Protein AF-H6QDE6-F1 (afdb_monomer)

Organism: Pyrobaculum oguniense (strain DSM 13380 / JCM 10595 / TE7) (NCBI:txid698757)

pLDDT: mean 77.05, std 19.06, range [21.62, 98.0]

Structure (mmCIF, N/CA/C/O backbone):
data_AF-H6QDE6-F1
#
_entry.id   AF-H6QDE6-F1
#
loop_
_atom_site.group_PDB
_atom_site.id
_atom_site.type_symbol
_atom_site.label_atom_id
_atom_site.label_alt_id
_atom_site.label_comp_id
_atom_site.label_asym_id
_atom_site.label_entity_id
_atom_site.label_seq_id
_atom_site.pdbx_PDB_ins_code
_atom_site.Cartn_x
_atom_site.Cartn_y
_atom_site.Cartn_z
_atom_site.occupancy
_atom_site.B_iso_or_equiv
_atom_site.auth_seq_id
_atom_site.auth_comp_id
_atom_site.auth_asym_id
_atom_site.auth_atom_id
_atom_site.pdbx_PDB_model_num
ATOM 1 N N . MET A 1 1 ? -32.040 15.983 -0.641 1.00 25.73 1 MET A N 1
ATOM 2 C CA . MET A 1 1 ? -31.751 15.174 0.564 1.00 25.73 1 MET A CA 1
ATOM 3 C C . MET A 1 1 ? -31.080 13.889 0.118 1.00 25.73 1 MET A C 1
ATOM 5 O O . MET A 1 1 ? -31.708 13.130 -0.604 1.00 25.73 1 MET A O 1
ATOM 9 N N . LYS A 1 2 ? -29.797 13.691 0.440 1.00 24.47 2 LYS A N 1
ATOM 10 C CA . LYS A 1 2 ? -29.087 12.439 0.146 1.00 24.47 2 LYS A CA 1
ATOM 11 C C . LYS A 1 2 ? -29.206 11.544 1.377 1.00 24.47 2 LYS A C 1
ATOM 13 O O . LYS A 1 2 ? -28.658 11.879 2.419 1.00 24.47 2 LYS A O 1
ATOM 18 N N . THR A 1 3 ? -29.971 10.468 1.263 1.00 23.91 3 THR A N 1
ATOM 19 C CA . THR A 1 3 ? -30.062 9.398 2.260 1.00 23.91 3 THR A CA 1
ATOM 20 C C . THR A 1 3 ? -28.704 8.699 2.323 1.00 23.91 3 THR A C 1
ATOM 22 O O . THR A 1 3 ? -28.241 8.161 1.317 1.00 23.91 3 THR A O 1
ATOM 25 N N . ALA A 1 4 ? -28.030 8.765 3.470 1.00 26.25 4 ALA A N 1
ATOM 26 C CA . ALA A 1 4 ? -26.802 8.021 3.712 1.00 26.25 4 ALA A CA 1
ATOM 27 C C . ALA A 1 4 ? -27.172 6.572 4.053 1.00 26.25 4 ALA A C 1
ATOM 29 O O . ALA A 1 4 ? -27.933 6.329 4.983 1.00 26.25 4 ALA A O 1
ATOM 30 N N . ALA A 1 5 ? -26.667 5.609 3.284 1.00 26.61 5 ALA A N 1
ATOM 31 C CA . ALA A 1 5 ? -26.793 4.195 3.610 1.00 26.61 5 ALA A CA 1
ATOM 32 C C . ALA A 1 5 ? -25.550 3.772 4.406 1.00 26.61 5 ALA A C 1
ATOM 34 O O . ALA A 1 5 ? -24.475 3.583 3.832 1.00 26.61 5 ALA A O 1
ATOM 35 N N . ALA A 1 6 ? -25.681 3.652 5.728 1.00 28.14 6 ALA A N 1
ATOM 36 C CA . ALA A 1 6 ? -24.749 2.866 6.524 1.00 28.14 6 ALA A CA 1
ATOM 37 C C . ALA A 1 6 ? -24.999 1.387 6.192 1.00 28.14 6 ALA A C 1
ATOM 39 O O . ALA A 1 6 ? -26.112 0.887 6.354 1.00 28.14 6 ALA A O 1
ATOM 40 N N . PHE A 1 7 ? -23.989 0.673 5.693 1.00 28.89 7 PHE A N 1
ATOM 41 C CA . PHE A 1 7 ? -24.095 -0.778 5.550 1.00 28.89 7 PHE A CA 1
ATOM 42 C C . PHE A 1 7 ? -23.922 -1.391 6.942 1.00 28.89 7 PHE A C 1
ATOM 44 O O . PHE A 1 7 ? -22.806 -1.513 7.456 1.00 28.89 7 PHE A O 1
ATOM 51 N N . ILE A 1 8 ? -25.039 -1.744 7.576 1.00 32.00 8 ILE A N 1
ATOM 52 C CA . ILE A 1 8 ? -25.038 -2.548 8.798 1.00 32.00 8 ILE A CA 1
ATOM 53 C C . ILE A 1 8 ? -24.808 -3.996 8.372 1.00 32.00 8 ILE A C 1
ATOM 55 O O . ILE A 1 8 ? -25.711 -4.683 7.897 1.00 32.00 8 ILE A O 1
ATOM 59 N N . GLY A 1 9 ? -23.570 -4.458 8.521 1.00 29.34 9 GLY A N 1
ATOM 60 C CA . GLY A 1 9 ? -23.260 -5.874 8.428 1.00 29.34 9 GLY A CA 1
ATOM 61 C C . GLY A 1 9 ? -23.664 -6.541 9.735 1.00 29.34 9 GLY A C 1
ATOM 62 O O . GLY A 1 9 ? -22.901 -6.527 10.695 1.00 29.34 9 GLY A O 1
ATOM 63 N N . LEU A 1 10 ? -24.851 -7.146 9.793 1.00 32.56 10 LEU A N 1
ATOM 64 C CA . LEU A 1 10 ? -25.139 -8.146 10.822 1.00 32.56 10 LEU A CA 1
ATOM 65 C C . LEU A 1 10 ? -24.279 -9.375 10.502 1.00 32.56 10 LEU A C 1
ATOM 67 O O . LEU A 1 10 ? -24.687 -10.256 9.749 1.00 32.56 10 LEU A O 1
ATOM 71 N N . ALA A 1 11 ? -23.045 -9.404 11.004 1.00 27.97 11 ALA A N 1
ATOM 72 C CA . ALA A 1 11 ? -22.215 -10.595 10.932 1.00 27.97 11 ALA A CA 1
ATOM 73 C C . ALA A 1 11 ? -22.785 -11.620 11.917 1.00 27.97 11 ALA A C 1
ATOM 75 O O . ALA A 1 11 ? -22.508 -11.589 13.115 1.00 27.97 11 ALA A O 1
ATOM 76 N N . PHE A 1 12 ? -23.624 -12.514 11.399 1.00 30.55 12 PHE A N 1
ATOM 77 C CA . PHE A 1 12 ? -24.017 -13.729 12.091 1.00 30.55 12 PHE A CA 1
ATOM 78 C C . PHE A 1 12 ? -22.773 -14.613 12.173 1.00 30.55 12 PHE A C 1
ATOM 80 O O . PHE A 1 12 ? -22.306 -15.120 11.155 1.00 30.55 12 PHE A O 1
ATOM 87 N N . THR A 1 13 ? -22.223 -14.819 13.367 1.00 27.27 13 THR A N 1
ATOM 88 C CA . THR A 1 13 ? -21.429 -16.023 13.609 1.00 27.27 13 THR A CA 1
ATOM 89 C C . THR A 1 13 ? -22.380 -17.201 13.414 1.00 27.27 13 THR A C 1
ATOM 91 O O . THR A 1 13 ? -23.222 -17.503 14.256 1.00 27.27 13 THR A O 1
ATOM 94 N N . SER A 1 14 ? -22.336 -17.791 12.223 1.00 21.62 14 SER A N 1
ATOM 95 C CA . SER A 1 14 ? -23.218 -18.866 11.800 1.00 21.62 14 SER A CA 1
ATOM 96 C C . SER A 1 14 ? -22.894 -20.151 12.558 1.00 21.62 14 SER A C 1
ATOM 98 O O . SER A 1 14 ? -22.092 -20.969 12.128 1.00 21.62 14 SER A O 1
ATOM 100 N N . PHE A 1 15 ? -23.606 -20.369 13.660 1.00 23.19 15 PHE A N 1
ATOM 101 C CA . PHE A 1 15 ? -24.172 -21.681 13.946 1.00 23.19 15 PHE A CA 1
ATOM 102 C C . PHE A 1 15 ? -25.694 -21.528 14.032 1.00 23.19 15 PHE A C 1
ATOM 104 O O . PHE A 1 15 ? -26.222 -20.847 14.903 1.00 23.19 15 PHE A O 1
ATOM 111 N N . ALA A 1 16 ? -26.363 -22.096 13.028 1.00 26.34 16 ALA A N 1
ATOM 112 C CA . ALA A 1 16 ? -27.779 -22.445 12.936 1.00 26.34 16 ALA A CA 1
ATOM 113 C C . ALA A 1 16 ? -28.725 -21.941 14.055 1.00 26.34 16 ALA A C 1
ATOM 115 O O . ALA A 1 16 ? -28.909 -22.586 15.080 1.00 26.34 16 ALA A O 1
ATOM 116 N N . SER A 1 17 ? -29.425 -20.834 13.806 1.00 31.03 17 SER A N 1
ATOM 117 C CA . SER A 1 17 ? -30.897 -20.774 13.718 1.00 31.03 17 SER A CA 1
ATOM 118 C C . SER A 1 17 ? -31.355 -19.315 13.753 1.00 31.03 17 SER A C 1
ATOM 120 O O . SER A 1 17 ? -30.812 -18.489 14.482 1.00 31.03 17 SER A O 1
ATOM 122 N N . GLN A 1 18 ? -32.407 -18.991 13.001 1.00 40.56 18 GLN A N 1
ATOM 123 C CA . GLN A 1 18 ? -33.199 -17.765 13.158 1.00 40.56 18 GLN A CA 1
ATOM 124 C C . GLN A 1 18 ? -33.991 -17.771 14.490 1.00 40.56 18 GLN A C 1
ATOM 126 O O . GLN A 1 18 ? -35.150 -17.361 14.542 1.00 40.56 18 GLN A O 1
ATOM 131 N N . ALA A 1 19 ? -33.403 -18.278 15.576 1.00 43.59 19 ALA A N 1
ATOM 132 C CA . ALA A 1 19 ? -33.986 -18.212 16.902 1.00 43.59 19 ALA A CA 1
ATOM 133 C C . ALA A 1 19 ? -33.839 -16.790 17.451 1.00 43.59 19 ALA A C 1
ATOM 135 O O . ALA A 1 19 ? -32.870 -16.080 17.183 1.00 43.59 19 ALA A O 1
ATOM 136 N N . LYS A 1 20 ? -34.832 -16.370 18.233 1.00 59.69 20 LYS A N 1
ATOM 137 C CA . LYS A 1 20 ? -34.801 -15.144 19.033 1.00 59.69 20 LYS A CA 1
ATOM 138 C C . LYS A 1 20 ? -33.584 -15.202 19.966 1.00 59.69 20 LYS A C 1
ATOM 140 O O . LYS A 1 20 ? -33.682 -15.770 21.044 1.00 59.69 20 LYS A O 1
ATOM 145 N N . ALA A 1 21 ? -32.450 -14.655 19.543 1.00 66.12 21 ALA A N 1
ATOM 146 C CA . ALA A 1 21 ? -31.283 -14.526 20.398 1.00 66.12 21 ALA A CA 1
ATOM 147 C C . ALA A 1 21 ? -31.545 -13.432 21.439 1.00 66.12 21 ALA A C 1
ATOM 149 O O . ALA A 1 21 ? -32.096 -12.379 21.116 1.00 66.12 21 ALA A O 1
ATOM 150 N N . ASP A 1 22 ? -31.138 -13.654 22.685 1.00 80.00 22 ASP A N 1
ATOM 151 C CA . ASP A 1 22 ? -31.262 -12.632 23.732 1.00 80.00 22 ASP A CA 1
ATOM 152 C C . ASP A 1 22 ? -30.277 -11.474 23.523 1.00 80.00 22 ASP A C 1
ATOM 154 O O . ASP A 1 22 ? -30.496 -10.363 24.016 1.00 80.00 22 ASP A O 1
ATOM 158 N N . ARG A 1 23 ? -29.200 -11.725 22.765 1.00 80.06 23 ARG A N 1
ATOM 159 C CA . ARG A 1 23 ? -28.124 -10.780 22.462 1.00 80.06 23 ARG A CA 1
ATOM 160 C C . ARG A 1 23 ? -27.750 -10.828 20.985 1.00 80.06 23 ARG A C 1
ATOM 162 O O . ARG A 1 23 ? -27.727 -11.895 20.379 1.00 80.06 23 ARG A O 1
ATOM 169 N N . TYR A 1 24 ? -27.401 -9.671 20.443 1.00 81.75 24 TYR A N 1
ATOM 170 C CA . TYR A 1 24 ? -27.014 -9.472 19.052 1.00 81.75 24 TYR A CA 1
ATOM 171 C C . TYR A 1 24 ? -25.661 -8.772 18.976 1.00 81.75 24 TYR A C 1
ATOM 173 O O . TYR A 1 24 ? -25.416 -7.821 19.719 1.00 81.75 24 TYR A O 1
ATOM 181 N N . LEU A 1 25 ? -24.810 -9.217 18.049 1.00 83.75 25 LEU A N 1
ATOM 182 C CA . LEU A 1 25 ? -23.628 -8.475 17.623 1.00 83.75 25 LEU A CA 1
ATOM 183 C C . LEU A 1 25 ? -24.023 -7.543 16.474 1.00 83.75 25 LEU A C 1
ATOM 185 O O . LEU A 1 25 ? -24.462 -7.996 15.419 1.00 83.75 25 LEU A O 1
ATOM 189 N N . VAL A 1 26 ? -23.867 -6.243 16.682 1.00 83.06 26 VAL A N 1
ATOM 190 C CA . VAL A 1 26 ? -24.145 -5.204 15.690 1.00 83.06 26 VAL A CA 1
ATOM 191 C C . VAL A 1 26 ? -22.817 -4.630 15.214 1.00 83.06 26 VAL A C 1
ATOM 193 O O . VAL A 1 26 ? -22.016 -4.196 16.038 1.00 83.06 26 VAL A O 1
ATOM 196 N N . ILE A 1 27 ? -22.588 -4.614 13.899 1.00 84.44 27 ILE A N 1
ATOM 197 C CA . ILE A 1 27 ? -21.414 -3.992 13.274 1.00 84.44 27 ILE A CA 1
ATOM 198 C C . ILE A 1 27 ? -21.911 -2.999 12.223 1.00 84.44 27 ILE A C 1
ATOM 200 O O . ILE A 1 27 ? -22.539 -3.383 11.236 1.00 84.44 27 ILE A O 1
ATOM 204 N N . ALA A 1 28 ? -21.625 -1.716 12.424 1.00 85.25 28 ALA A N 1
ATOM 205 C CA . ALA A 1 28 ? -21.988 -0.657 11.490 1.00 85.25 28 ALA A CA 1
ATOM 206 C C . ALA A 1 28 ? -20.735 -0.008 10.912 1.00 85.25 28 ALA A C 1
ATOM 208 O O . ALA A 1 28 ? -19.942 0.567 11.657 1.00 85.25 28 ALA A O 1
ATOM 209 N N . HIS A 1 29 ? -20.571 -0.093 9.590 1.00 84.06 29 HIS A N 1
ATOM 210 C CA . HIS A 1 29 ? -19.511 0.599 8.859 1.00 84.06 29 HIS A CA 1
ATOM 211 C C . HIS A 1 29 ? -19.968 1.992 8.426 1.00 84.06 29 HIS A C 1
ATOM 213 O O . HIS A 1 29 ? -21.034 2.154 7.830 1.00 84.06 29 HIS A O 1
ATOM 219 N N . PHE A 1 30 ? -19.116 2.984 8.670 1.00 82.69 30 PHE A N 1
ATOM 220 C CA . PHE A 1 30 ? -19.323 4.369 8.275 1.00 82.69 30 PHE A CA 1
ATOM 221 C C . PHE A 1 30 ? -18.513 4.653 7.005 1.00 82.69 30 PHE A C 1
ATOM 223 O O . PHE A 1 30 ? -17.312 4.362 6.957 1.00 82.69 30 PHE A O 1
ATOM 230 N N . PRO A 1 31 ? -19.127 5.225 5.955 1.00 76.12 31 PRO A N 1
ATOM 231 C CA . PRO A 1 31 ? -18.381 5.646 4.778 1.00 76.12 31 PRO A CA 1
ATOM 232 C C . PRO A 1 31 ? -17.397 6.778 5.139 1.00 76.12 31 PRO A C 1
ATOM 234 O O . PRO A 1 31 ? -17.641 7.511 6.099 1.00 76.12 31 PRO A O 1
ATOM 237 N N . PRO A 1 32 ? -16.317 6.996 4.359 1.00 74.12 32 PRO A N 1
ATOM 238 C CA . PRO A 1 32 ? -15.261 7.954 4.711 1.00 74.12 32 PRO A CA 1
ATOM 239 C C . PRO A 1 32 ? -15.751 9.372 5.045 1.00 74.12 32 PRO A C 1
ATOM 241 O O . PRO A 1 32 ? -15.232 10.002 5.960 1.00 74.12 32 PRO A O 1
ATOM 244 N N . HIS A 1 33 ? -16.786 9.861 4.355 1.00 77.75 33 HIS A N 1
ATOM 245 C CA . HIS A 1 33 ? -17.357 11.192 4.591 1.00 77.75 33 HIS A CA 1
ATOM 246 C C . HIS A 1 33 ? -18.148 11.315 5.910 1.00 77.75 33 HIS A C 1
ATOM 248 O O . HIS A 1 33 ? -18.445 12.429 6.326 1.00 77.75 33 HIS A O 1
ATOM 254 N N . LEU A 1 34 ? -18.472 10.198 6.573 1.00 80.38 34 LEU A N 1
ATOM 255 C CA . LEU A 1 34 ? -19.127 10.148 7.887 1.00 80.38 34 LEU A CA 1
ATOM 256 C C . LEU A 1 34 ? -18.191 9.665 9.004 1.00 80.38 34 LEU A C 1
ATOM 258 O O . LEU A 1 34 ? -18.642 9.454 10.128 1.00 80.38 34 LEU A O 1
ATOM 262 N N . ALA A 1 35 ? -16.887 9.515 8.742 1.00 78.38 35 ALA A N 1
ATOM 263 C CA . ALA A 1 35 ? -15.932 9.041 9.747 1.00 78.38 35 ALA A CA 1
ATOM 264 C C . ALA A 1 35 ? -15.897 9.931 11.008 1.00 78.38 35 ALA A C 1
ATOM 266 O O . ALA A 1 35 ? -15.735 9.427 12.117 1.00 78.38 35 ALA A O 1
ATOM 267 N N . GLY A 1 36 ? -16.131 11.242 10.860 1.00 83.81 36 GLY A N 1
ATOM 268 C CA . GLY A 1 36 ? -16.217 12.184 11.984 1.00 83.81 36 GLY A CA 1
ATOM 269 C C . GLY A 1 36 ? -17.427 11.976 12.908 1.00 83.81 36 GLY A C 1
ATOM 270 O O . GLY A 1 36 ? -17.423 12.478 14.028 1.00 83.81 36 GLY A O 1
ATOM 271 N N . SER A 1 37 ? -18.443 11.218 12.478 1.00 88.50 37 SER A N 1
ATOM 272 C CA . SER A 1 37 ? -19.649 10.938 13.273 1.00 88.50 37 SER A CA 1
ATOM 273 C C . SER A 1 37 ? -19.532 9.680 14.140 1.00 88.50 37 SER A C 1
ATOM 275 O O . SER A 1 37 ? -20.382 9.467 15.004 1.00 88.50 37 SER A O 1
ATOM 277 N N . ILE A 1 38 ? -18.488 8.861 13.949 1.00 89.06 38 ILE A N 1
ATOM 278 C CA . ILE A 1 38 ? -18.322 7.568 14.636 1.00 89.06 38 ILE A CA 1
ATOM 279 C C . ILE A 1 38 ? -18.315 7.739 16.157 1.00 89.06 38 ILE A C 1
ATOM 281 O O . ILE A 1 38 ? -19.000 6.998 16.856 1.00 89.06 38 ILE A O 1
ATOM 285 N N . ASP A 1 39 ? -17.581 8.726 16.676 1.00 91.19 39 ASP A N 1
ATOM 286 C CA . ASP A 1 39 ? -17.463 8.926 18.124 1.00 91.19 39 ASP A CA 1
ATOM 287 C C . ASP A 1 39 ? -18.785 9.355 18.755 1.00 91.19 39 ASP A C 1
ATOM 289 O O . ASP A 1 39 ? -19.180 8.826 19.792 1.00 91.19 39 ASP A O 1
ATOM 293 N N . LYS A 1 40 ? -19.530 10.238 18.084 1.00 93.31 40 LYS A N 1
ATOM 294 C CA . LYS A 1 40 ? -20.865 10.632 18.536 1.00 93.31 40 LYS A CA 1
ATOM 295 C C . LYS A 1 40 ? -21.828 9.441 18.538 1.00 93.31 40 LYS A C 1
ATOM 297 O O . LYS A 1 40 ? -22.524 9.226 19.529 1.00 93.31 40 LYS A O 1
ATOM 302 N N . ALA A 1 41 ? -21.849 8.659 17.457 1.00 91.19 41 ALA A N 1
ATOM 303 C CA . ALA A 1 41 ? -22.692 7.471 17.361 1.00 91.19 41 ALA A CA 1
ATOM 304 C C . ALA A 1 41 ? -22.331 6.440 18.443 1.00 91.19 41 ALA A C 1
ATOM 306 O O . ALA A 1 41 ? -23.220 5.895 19.093 1.00 91.19 41 ALA A O 1
ATOM 307 N N . LEU A 1 42 ? -21.036 6.220 18.697 1.00 92.75 42 LEU A N 1
ATOM 308 C CA . LEU A 1 42 ? -20.557 5.331 19.753 1.00 92.75 42 LEU A CA 1
ATOM 309 C C . LEU A 1 42 ? -21.046 5.771 21.142 1.00 92.75 42 LEU A C 1
ATOM 311 O O . LEU A 1 42 ? -21.527 4.932 21.899 1.00 92.75 42 LEU A O 1
ATOM 315 N N . GLU A 1 43 ? -20.971 7.062 21.476 1.00 95.00 43 GLU A N 1
ATOM 316 C CA . GLU A 1 43 ? -21.462 7.579 22.764 1.00 95.00 43 GLU A CA 1
ATOM 317 C C . GLU A 1 43 ? -22.980 7.419 22.942 1.00 95.00 43 GLU A C 1
ATOM 319 O O . GLU A 1 43 ? -23.465 7.209 24.055 1.00 95.00 43 GLU A O 1
ATOM 324 N N . GLU A 1 44 ? -23.754 7.485 21.859 1.00 95.19 44 GLU A 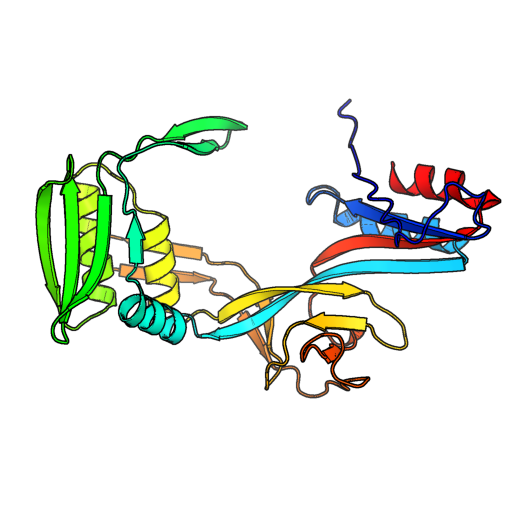N 1
ATOM 325 C CA . GLU A 1 44 ? -25.188 7.193 21.901 1.00 95.19 44 GLU A CA 1
ATOM 326 C C . GLU A 1 44 ? -25.457 5.687 22.060 1.00 95.19 44 GLU A C 1
ATOM 328 O O . GLU A 1 44 ? -26.293 5.300 22.880 1.00 95.19 44 GLU A O 1
ATOM 333 N N . VAL A 1 45 ? -24.717 4.828 21.349 1.00 92.25 45 VAL A N 1
ATOM 334 C CA . VAL A 1 45 ? -24.846 3.363 21.446 1.00 92.25 45 VAL A CA 1
ATOM 335 C C . VAL A 1 45 ? -24.454 2.842 22.831 1.00 92.25 45 VAL A C 1
ATOM 337 O O . VAL A 1 45 ? -25.147 1.969 23.356 1.00 92.25 45 VAL A O 1
ATOM 340 N N . LYS A 1 46 ? -23.417 3.406 23.468 1.00 93.88 46 LYS A N 1
ATOM 341 C CA . LYS A 1 46 ? -22.970 3.036 24.828 1.00 93.88 46 LYS A CA 1
ATOM 342 C C . LYS A 1 46 ? -24.079 3.104 25.882 1.00 93.88 46 LYS A C 1
ATOM 344 O O . LYS A 1 46 ? -24.012 2.390 26.875 1.00 93.88 46 LYS A O 1
ATOM 349 N N . LYS A 1 47 ? -25.095 3.949 25.680 1.00 95.06 47 LYS A N 1
ATOM 350 C CA . LYS A 1 47 ? -26.229 4.110 26.609 1.00 95.06 47 LYS A CA 1
ATOM 351 C C . LYS A 1 47 ? -27.226 2.952 26.546 1.00 95.06 47 LYS A C 1
ATOM 353 O O . LYS A 1 47 ? -28.021 2.784 27.464 1.00 95.06 47 LYS A O 1
ATOM 358 N N . GLU A 1 48 ? -27.217 2.185 25.458 1.00 93.19 48 GLU A N 1
ATOM 359 C CA . GLU A 1 48 ? -28.200 1.128 25.192 1.00 93.19 48 GLU A CA 1
ATOM 360 C C . GLU A 1 48 ? -27.571 -0.262 25.052 1.00 93.19 48 GLU A C 1
ATOM 362 O O . GLU A 1 48 ? -28.247 -1.266 25.270 1.00 93.19 48 GLU A O 1
ATOM 367 N N . ALA A 1 49 ? -26.300 -0.337 24.656 1.00 90.38 49 ALA A N 1
ATOM 368 C CA . ALA A 1 49 ? -25.581 -1.586 24.468 1.00 90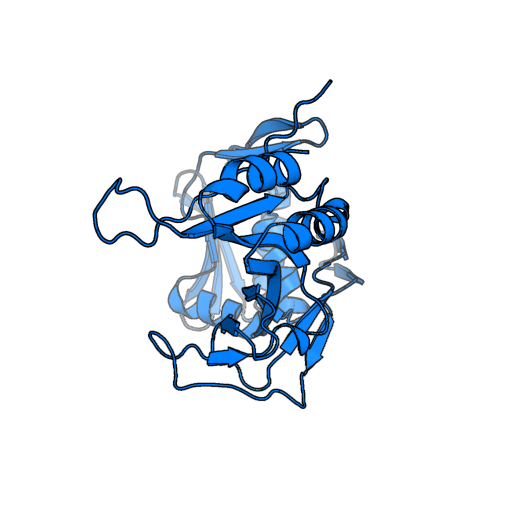.38 49 ALA A CA 1
ATOM 369 C C . ALA A 1 49 ? -25.041 -2.137 25.797 1.00 90.38 49 ALA A C 1
ATOM 371 O O . ALA A 1 49 ? -24.660 -1.391 26.694 1.00 90.38 49 ALA A O 1
ATOM 372 N N . GLN A 1 50 ? -24.941 -3.463 25.898 1.00 89.38 50 GLN A N 1
ATOM 373 C CA . GLN A 1 50 ? -24.262 -4.125 27.019 1.00 89.38 50 GLN A CA 1
ATOM 374 C C . GLN A 1 50 ? -22.749 -3.912 26.944 1.00 89.38 50 GLN A C 1
ATOM 376 O O . GLN A 1 50 ? -22.061 -3.840 27.958 1.00 89.38 50 GLN A O 1
ATOM 381 N N . TRP A 1 51 ? -22.237 -3.837 25.719 1.00 88.75 51 TRP A N 1
ATOM 382 C CA . TRP A 1 51 ? -20.860 -3.499 25.415 1.00 88.75 51 TRP A CA 1
ATOM 383 C C . TRP A 1 51 ? -20.808 -2.866 24.029 1.00 88.75 51 TRP A C 1
ATOM 385 O O . TRP A 1 51 ? -21.529 -3.290 23.127 1.00 88.75 51 TRP A O 1
ATOM 395 N N . SER A 1 52 ? -19.945 -1.877 23.834 1.00 87.88 52 SER A N 1
ATOM 396 C CA . SER A 1 52 ? -19.715 -1.289 22.518 1.00 87.88 52 SER A CA 1
ATOM 397 C C . SER A 1 52 ? -18.333 -0.675 22.426 1.00 87.88 52 SER A C 1
ATOM 399 O O . SER A 1 52 ? -17.832 -0.123 23.407 1.00 87.88 52 SER A O 1
ATOM 401 N N . SER A 1 53 ? -17.761 -0.703 21.232 1.00 87.19 53 SER A N 1
ATOM 402 C CA . SER A 1 53 ? -16.494 -0.060 20.917 1.00 87.19 53 SER A CA 1
ATOM 403 C C . SER A 1 53 ? -16.500 0.450 19.479 1.00 87.19 53 SER A C 1
ATOM 405 O O . SER A 1 53 ? -17.407 0.150 18.699 1.00 87.19 53 SER A O 1
ATOM 407 N N . TRP A 1 54 ? -15.493 1.237 19.114 1.00 87.38 54 TRP A N 1
ATOM 408 C CA . TRP A 1 54 ? -15.231 1.511 17.705 1.00 87.38 54 TRP A CA 1
ATOM 409 C C . TRP A 1 54 ? -14.434 0.352 17.100 1.00 87.38 54 TRP A C 1
ATOM 411 O O . TRP A 1 54 ? -13.823 -0.438 17.809 1.00 87.38 54 TRP A O 1
ATOM 421 N N . PHE A 1 55 ? -14.423 0.231 15.782 1.00 83.38 55 PHE A N 1
ATOM 422 C CA . PHE A 1 55 ? -13.440 -0.595 15.086 1.00 83.38 55 PHE A CA 1
ATOM 423 C C . PHE A 1 55 ? -12.815 0.214 13.956 1.00 83.38 55 PHE A C 1
ATOM 425 O O . PHE A 1 55 ? -13.393 1.204 13.495 1.00 83.38 55 PHE A O 1
ATOM 432 N N . GLY A 1 56 ? -11.620 -0.166 13.524 1.00 80.19 56 GLY A N 1
ATOM 433 C CA . GLY A 1 56 ? -10.902 0.573 12.498 1.00 80.19 56 GLY A CA 1
ATOM 434 C C . GLY A 1 56 ? -9.769 -0.203 11.857 1.00 80.19 56 GLY A C 1
ATOM 435 O O . GLY A 1 56 ? -9.498 -1.341 12.231 1.00 80.19 56 GLY A O 1
ATOM 436 N N . ASP A 1 57 ? -9.101 0.444 10.908 1.00 78.69 57 ASP A N 1
ATOM 437 C CA . ASP A 1 57 ? -7.922 -0.109 10.251 1.00 78.69 57 ASP A CA 1
ATOM 438 C C . ASP A 1 57 ? -6.651 0.556 10.773 1.00 78.69 57 ASP A C 1
ATOM 440 O O . ASP A 1 57 ? -6.535 1.784 10.804 1.00 78.69 57 ASP A O 1
ATOM 444 N N . ALA A 1 58 ? -5.651 -0.251 11.105 1.00 75.50 58 ALA A N 1
ATOM 445 C CA . ALA A 1 58 ? -4.286 0.208 11.317 1.00 75.50 58 ALA A CA 1
ATOM 446 C C . ALA A 1 58 ? -3.419 -0.206 10.123 1.00 75.50 58 ALA A C 1
ATOM 448 O O . ALA A 1 58 ? -3.491 -1.344 9.655 1.00 75.50 58 ALA A O 1
ATOM 449 N N . GLY A 1 59 ? -2.596 0.718 9.620 1.00 78.12 59 GLY A N 1
ATOM 450 C CA . GLY A 1 59 ? -1.587 0.386 8.617 1.00 78.12 59 GLY A CA 1
ATOM 451 C C . GLY A 1 59 ? -0.357 -0.198 9.296 1.00 78.12 59 GLY A C 1
ATOM 452 O O . GLY A 1 59 ? 0.348 0.534 9.983 1.00 78.12 59 GLY A O 1
ATOM 453 N N . LEU A 1 60 ? -0.074 -1.484 9.103 1.00 77.94 60 LEU A N 1
ATOM 454 C CA . LEU A 1 60 ? 1.184 -2.077 9.552 1.00 77.94 60 LEU A CA 1
ATOM 455 C C . LEU A 1 60 ? 2.215 -2.085 8.441 1.00 77.94 60 LEU A C 1
ATOM 457 O O . LEU A 1 60 ? 1.937 -2.589 7.358 1.00 77.94 60 LEU A O 1
ATOM 461 N N . ALA A 1 61 ? 3.422 -1.612 8.733 1.00 82.62 61 ALA A N 1
ATOM 462 C CA . ALA A 1 61 ? 4.561 -1.818 7.853 1.00 82.62 61 ALA A CA 1
ATOM 463 C C . ALA A 1 61 ? 5.091 -3.241 8.061 1.00 82.62 61 ALA A C 1
ATOM 465 O O . ALA A 1 61 ? 5.674 -3.545 9.102 1.00 82.62 61 ALA A O 1
ATOM 466 N N . LEU A 1 62 ? 4.870 -4.113 7.076 1.00 78.00 62 LEU A N 1
ATOM 467 C CA . LEU A 1 62 ? 5.278 -5.514 7.166 1.00 78.00 62 LEU A CA 1
ATOM 468 C C . LEU A 1 62 ? 6.725 -5.715 6.743 1.00 78.00 62 LEU A C 1
ATOM 470 O O . LEU A 1 62 ? 7.507 -6.395 7.401 1.00 78.00 62 LEU A O 1
ATOM 474 N N . LYS A 1 63 ? 7.045 -5.149 5.584 1.00 83.06 63 LYS A N 1
ATOM 475 C CA . LYS A 1 63 ? 8.301 -5.338 4.876 1.00 83.06 63 LYS A CA 1
ATOM 476 C C . LYS A 1 63 ? 8.635 -4.069 4.117 1.00 83.06 63 LYS A C 1
ATOM 478 O O . LYS A 1 63 ? 7.854 -3.121 4.073 1.00 83.06 63 LYS A O 1
ATOM 483 N N . LYS A 1 64 ? 9.804 -4.070 3.503 1.00 86.56 64 LYS A N 1
ATOM 484 C CA . LYS A 1 64 ? 10.238 -3.005 2.618 1.00 86.56 64 LYS A CA 1
ATOM 485 C C . LYS A 1 64 ? 9.872 -3.324 1.170 1.00 86.56 64 LYS A C 1
ATOM 487 O O . LYS A 1 64 ? 10.124 -4.444 0.723 1.00 86.56 64 LYS A O 1
ATOM 492 N N . GLN A 1 65 ? 9.308 -2.360 0.442 1.00 89.50 65 GLN A N 1
ATOM 493 C CA . GLN A 1 65 ? 8.854 -2.564 -0.938 1.00 89.50 65 GLN A CA 1
ATOM 494 C C . GLN A 1 65 ? 9.987 -2.982 -1.877 1.00 89.50 65 GLN A C 1
ATOM 496 O O . GLN A 1 65 ? 9.763 -3.809 -2.754 1.00 89.50 65 GLN A O 1
ATOM 501 N N . ARG A 1 66 ? 11.222 -2.500 -1.674 1.00 93.81 66 ARG A N 1
ATOM 502 C CA . ARG A 1 66 ? 12.356 -2.874 -2.533 1.00 93.81 66 ARG A CA 1
ATOM 503 C C . ARG A 1 66 ? 12.597 -4.384 -2.561 1.00 93.81 66 ARG A C 1
ATOM 505 O O . ARG A 1 66 ? 12.814 -4.952 -3.627 1.00 93.81 66 ARG A O 1
ATOM 512 N N . GLY A 1 67 ? 12.534 -5.034 -1.398 1.00 91.75 67 GLY A N 1
ATOM 513 C CA . GLY A 1 67 ? 12.708 -6.484 -1.286 1.00 91.75 67 GLY A CA 1
ATOM 514 C C . GLY A 1 67 ? 11.591 -7.262 -1.980 1.00 91.75 67 GLY A C 1
ATOM 515 O O . GLY A 1 67 ? 11.862 -8.222 -2.692 1.00 91.75 67 GLY A O 1
ATOM 516 N N . GLU A 1 68 ? 10.346 -6.814 -1.826 1.00 90.88 68 GLU A N 1
ATOM 517 C CA . GLU A 1 68 ? 9.184 -7.470 -2.435 1.00 90.88 68 GLU A CA 1
ATOM 518 C C . GLU A 1 68 ? 9.131 -7.264 -3.954 1.00 90.88 68 GLU A C 1
ATOM 520 O O . GLU A 1 68 ? 8.795 -8.194 -4.679 1.00 90.88 68 GLU A O 1
ATOM 525 N N . ILE A 1 69 ? 9.535 -6.092 -4.451 1.00 92.94 69 ILE A N 1
ATOM 526 C CA . ILE A 1 69 ? 9.671 -5.825 -5.889 1.00 92.94 69 ILE A CA 1
ATOM 527 C C . ILE A 1 69 ? 10.772 -6.695 -6.495 1.00 92.94 69 ILE A C 1
ATOM 529 O O . ILE A 1 69 ? 10.552 -7.314 -7.532 1.00 92.94 69 ILE A O 1
ATOM 533 N N . ASN A 1 70 ? 11.930 -6.801 -5.838 1.00 93.56 70 ASN A N 1
ATOM 534 C CA . ASN A 1 70 ? 12.992 -7.694 -6.299 1.00 93.56 70 ASN A CA 1
ATOM 535 C C . ASN A 1 70 ? 12.518 -9.148 -6.331 1.00 93.56 70 ASN A C 1
ATOM 537 O O . ASN A 1 70 ? 12.692 -9.813 -7.343 1.00 93.56 70 ASN A O 1
ATOM 541 N N . LYS A 1 71 ? 11.848 -9.617 -5.273 1.00 91.88 71 LYS A N 1
ATOM 542 C CA . LYS A 1 71 ? 11.264 -10.962 -5.235 1.00 91.88 71 LYS A CA 1
ATOM 543 C C . LYS A 1 71 ? 10.268 -11.186 -6.378 1.00 91.88 71 LYS A C 1
ATOM 545 O O . LYS A 1 71 ? 10.335 -12.206 -7.053 1.00 91.88 71 LYS A O 1
ATOM 550 N N . ALA A 1 72 ? 9.385 -10.220 -6.626 1.00 90.38 72 ALA A N 1
ATOM 551 C CA . ALA A 1 72 ? 8.428 -10.285 -7.724 1.00 90.38 72 ALA A CA 1
ATOM 552 C C . ALA A 1 72 ? 9.122 -10.414 -9.085 1.00 90.38 72 ALA A C 1
ATOM 554 O O . ALA A 1 72 ? 8.705 -11.225 -9.905 1.00 90.38 72 ALA A O 1
ATOM 555 N N . LEU A 1 73 ? 10.198 -9.654 -9.313 1.00 91.94 73 LEU A N 1
ATOM 556 C CA . LEU A 1 73 ? 10.987 -9.718 -10.545 1.00 91.94 73 LEU A CA 1
ATOM 557 C C . LEU A 1 73 ? 11.671 -11.075 -10.761 1.00 91.94 73 LEU A C 1
ATOM 559 O O . LEU A 1 73 ? 11.778 -11.498 -11.912 1.00 91.94 73 LEU A O 1
ATOM 563 N N . GLU A 1 74 ? 12.118 -11.730 -9.685 1.00 88.12 74 GLU A N 1
ATOM 564 C CA . GLU A 1 74 ? 12.719 -13.073 -9.731 1.00 88.12 74 GLU A CA 1
ATOM 565 C C . GLU A 1 74 ? 11.680 -14.164 -10.014 1.00 88.12 74 GLU A C 1
ATOM 567 O O . GLU A 1 74 ? 11.927 -15.063 -10.812 1.00 88.12 74 GLU A O 1
ATOM 572 N N . GLU A 1 75 ? 10.525 -14.109 -9.347 1.00 89.62 75 GLU A N 1
ATOM 573 C CA . GLU A 1 75 ? 9.583 -15.234 -9.331 1.00 89.62 75 GLU A CA 1
ATOM 574 C C . GLU A 1 75 ? 8.568 -15.193 -10.479 1.00 89.62 75 GLU A C 1
ATOM 576 O O . GLU A 1 75 ? 8.267 -16.230 -11.070 1.00 89.62 75 GLU A O 1
ATOM 581 N N . TRP A 1 76 ? 8.017 -14.020 -10.805 1.00 86.19 76 TRP A N 1
ATOM 582 C CA . TRP A 1 76 ? 6.912 -13.915 -11.770 1.00 86.19 76 TRP A CA 1
ATOM 583 C C . TRP A 1 76 ? 7.004 -12.716 -12.729 1.00 86.19 76 TRP A C 1
ATOM 585 O O . TRP A 1 76 ? 6.307 -12.695 -13.744 1.00 86.19 76 TRP A O 1
ATOM 595 N N . GLY A 1 77 ? 7.890 -11.750 -12.492 1.00 90.94 77 GLY A N 1
ATOM 596 C CA . GLY A 1 77 ? 7.975 -10.498 -13.248 1.00 90.94 77 GLY A CA 1
ATOM 597 C C . GLY A 1 77 ? 6.905 -9.469 -12.854 1.00 90.94 77 GLY A C 1
ATOM 598 O O . GLY A 1 77 ? 5.987 -9.731 -12.090 1.00 90.94 77 GLY A O 1
ATOM 599 N N . ILE A 1 78 ? 7.011 -8.249 -13.365 1.00 91.81 78 ILE A N 1
ATOM 600 C CA . ILE A 1 78 ? 6.076 -7.147 -13.124 1.00 91.81 78 ILE A CA 1
ATOM 601 C C . ILE A 1 78 ? 5.532 -6.718 -14.474 1.00 91.81 78 ILE A C 1
ATOM 603 O O . ILE A 1 78 ? 6.296 -6.298 -15.338 1.00 91.81 78 ILE A O 1
ATOM 607 N N . GLY A 1 79 ? 4.228 -6.826 -14.686 1.00 86.44 79 GLY A N 1
ATOM 608 C CA . GLY A 1 79 ? 3.690 -6.581 -16.011 1.00 86.44 79 GLY A CA 1
ATOM 609 C C . GLY A 1 79 ? 2.184 -6.667 -16.110 1.00 86.44 79 GLY A C 1
ATOM 610 O O . GLY A 1 79 ? 1.486 -7.016 -15.158 1.00 86.44 79 GLY A O 1
ATOM 611 N N . ARG A 1 80 ? 1.724 -6.376 -17.318 1.00 82.06 80 ARG A N 1
ATOM 612 C CA . ARG A 1 80 ? 0.378 -6.621 -17.808 1.00 82.06 80 ARG A CA 1
ATOM 613 C C . ARG A 1 80 ? 0.510 -7.586 -18.981 1.00 82.06 80 ARG A C 1
ATOM 615 O O . ARG A 1 80 ? 1.026 -7.200 -20.027 1.00 82.06 80 ARG A O 1
ATOM 622 N N . ASP A 1 81 ? 0.070 -8.825 -18.782 1.00 68.94 81 ASP A N 1
ATOM 623 C CA . ASP A 1 81 ? 0.255 -9.907 -19.760 1.00 68.94 81 ASP A CA 1
ATOM 624 C C . ASP A 1 81 ? -0.775 -9.888 -20.908 1.00 68.94 81 ASP A C 1
ATOM 626 O O . ASP A 1 81 ? -0.534 -10.508 -21.943 1.00 68.94 81 ASP A O 1
ATOM 630 N N . GLU A 1 82 ? -1.888 -9.157 -20.767 1.00 62.72 82 GLU A N 1
ATOM 631 C CA . GLU A 1 82 ? -2.980 -9.133 -21.751 1.00 62.72 82 GLU A CA 1
ATOM 632 C C . GLU A 1 82 ? -3.292 -7.727 -22.291 1.00 62.72 82 GLU A C 1
ATOM 634 O O . GLU A 1 82 ? -3.262 -6.721 -21.576 1.00 62.72 82 GLU A O 1
ATOM 639 N N . GLU A 1 83 ? -3.635 -7.681 -23.580 1.00 57.25 83 GLU A N 1
ATOM 640 C CA . GLU A 1 83 ? -4.184 -6.511 -24.266 1.00 57.25 83 GLU A CA 1
ATOM 641 C C . GLU A 1 83 ? -5.720 -6.465 -24.050 1.00 57.25 83 GLU A C 1
ATOM 643 O O . GLU A 1 83 ? -6.467 -7.200 -24.693 1.00 57.25 83 GLU A O 1
ATOM 648 N N . GLY A 1 84 ? -6.198 -5.592 -23.144 1.00 53.03 84 GLY A N 1
ATOM 649 C CA . GLY A 1 84 ? -7.627 -5.288 -22.858 1.00 53.03 84 GLY A CA 1
ATOM 650 C C . GLY A 1 84 ? -8.287 -6.072 -21.692 1.00 53.03 84 GLY A C 1
ATOM 651 O O . GLY A 1 84 ? -7.673 -6.997 -21.182 1.00 53.03 84 GLY A O 1
ATOM 652 N N . PRO A 1 85 ? -9.547 -5.781 -21.261 1.00 46.47 85 PRO A N 1
ATOM 653 C CA . PRO A 1 85 ? -10.251 -4.500 -21.094 1.00 46.47 85 PRO A CA 1
ATOM 654 C C . PRO A 1 85 ? -10.451 -4.077 -19.601 1.00 46.47 85 PRO A C 1
ATOM 656 O O . PRO A 1 85 ? -10.406 -4.897 -18.692 1.00 46.47 85 PRO A O 1
ATOM 659 N N . LEU A 1 86 ? -10.832 -2.802 -19.385 1.00 49.97 86 LEU A N 1
ATOM 660 C CA . LEU A 1 86 ? -11.568 -2.250 -18.219 1.00 49.97 86 LEU A CA 1
ATOM 661 C C . LEU A 1 86 ? -10.816 -1.999 -16.895 1.00 49.97 86 LEU A C 1
ATOM 663 O O . LEU A 1 86 ? -11.202 -2.494 -15.838 1.00 49.97 86 LEU A O 1
ATOM 667 N N . SER A 1 87 ? -9.908 -1.022 -16.884 1.00 49.09 87 SER A N 1
ATOM 668 C CA . SER A 1 87 ? -9.912 -0.100 -15.739 1.00 49.09 87 SER A CA 1
ATOM 669 C C . SER A 1 87 ? -11.060 0.890 -15.943 1.00 49.09 87 SER A C 1
ATOM 671 O O . SER A 1 87 ? -11.049 1.684 -16.882 1.00 49.09 87 SER A O 1
ATOM 673 N N . VAL A 1 88 ? -12.098 0.803 -15.106 1.00 50.62 88 VAL A N 1
ATOM 674 C CA . VAL A 1 88 ? -13.097 1.870 -15.003 1.00 50.62 88 VAL A CA 1
ATOM 675 C C . VAL A 1 88 ? -12.509 2.930 -14.090 1.00 50.62 88 VAL A C 1
ATOM 677 O O . VAL A 1 88 ? -12.513 2.770 -12.871 1.00 50.62 88 VAL A O 1
ATOM 680 N N . VAL A 1 89 ? -11.979 3.996 -14.678 1.00 52.97 89 VAL A N 1
ATOM 681 C CA . VAL A 1 89 ? -11.527 5.149 -13.904 1.00 52.97 89 VAL A CA 1
ATOM 682 C C . VAL A 1 89 ? -12.728 6.059 -13.713 1.00 52.97 89 VAL A C 1
ATOM 684 O O . VAL A 1 89 ? -13.410 6.414 -14.673 1.00 52.97 89 VAL A O 1
ATOM 687 N N . VAL A 1 90 ? -13.027 6.389 -12.461 1.00 50.47 90 VAL A N 1
ATOM 688 C CA . VAL A 1 90 ? -14.030 7.401 -12.138 1.00 50.47 90 VAL A CA 1
ATOM 689 C C . VAL A 1 90 ? -13.327 8.749 -12.210 1.00 50.47 90 VAL A C 1
ATOM 691 O O . VAL A 1 90 ? -12.399 8.986 -11.438 1.00 50.47 90 VAL A O 1
ATOM 694 N N . ASN A 1 91 ? -13.709 9.601 -13.161 1.00 58.31 91 ASN A N 1
ATOM 695 C CA . ASN A 1 91 ? -13.113 10.932 -13.273 1.00 58.31 91 ASN A CA 1
ATOM 696 C C . ASN A 1 91 ? -13.525 11.827 -12.087 1.00 58.31 91 ASN A C 1
ATOM 698 O O . ASN A 1 91 ? -14.383 11.468 -11.278 1.00 58.31 91 ASN A O 1
ATOM 702 N N . GLU A 1 92 ? -12.953 13.028 -11.994 1.00 46.94 92 GLU A N 1
ATOM 703 C CA . GLU A 1 92 ? -13.245 13.999 -10.923 1.00 46.94 92 GLU A CA 1
ATOM 704 C C . GLU A 1 92 ? -14.734 14.393 -10.827 1.00 46.94 92 GLU A C 1
ATOM 706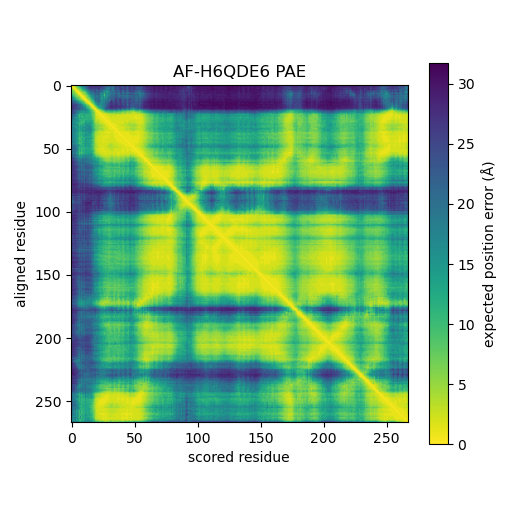 O O . GLU A 1 92 ? -15.184 14.905 -9.804 1.00 46.94 92 GLU A O 1
ATOM 711 N N . ARG A 1 93 ? -15.517 14.125 -11.880 1.00 58.91 93 ARG A N 1
ATOM 712 C CA . ARG A 1 93 ? -16.963 14.377 -11.961 1.00 58.91 93 ARG A CA 1
ATOM 713 C C . ARG A 1 93 ? -17.812 13.156 -11.596 1.00 58.91 93 ARG A C 1
ATOM 715 O O . ARG A 1 93 ? -19.037 13.247 -11.602 1.00 58.91 93 ARG A O 1
ATOM 722 N N . GLY A 1 94 ? -17.195 12.026 -11.255 1.00 60.31 94 GLY A N 1
ATOM 723 C CA . GLY A 1 94 ? -17.898 10.793 -10.904 1.00 60.31 94 GLY A CA 1
ATOM 724 C C . GLY A 1 94 ? -18.262 9.902 -12.098 1.00 60.31 94 GLY A C 1
ATOM 725 O O . GLY A 1 94 ? -18.979 8.915 -11.922 1.00 60.31 94 GLY A O 1
ATOM 726 N N . GLU A 1 95 ? -17.790 10.208 -13.307 1.00 67.31 95 GLU A N 1
ATOM 727 C CA . GLU A 1 95 ? -18.142 9.466 -14.519 1.00 67.31 95 GLU A CA 1
ATOM 728 C C . GLU A 1 95 ? -17.204 8.279 -14.732 1.00 67.31 95 GLU A C 1
ATOM 730 O O . GLU A 1 95 ? -15.985 8.389 -14.604 1.00 67.31 95 GLU A O 1
ATOM 735 N N . ARG A 1 96 ? -17.782 7.131 -15.090 1.00 64.81 96 ARG A N 1
ATOM 736 C CA . ARG A 1 96 ? -17.049 5.896 -15.381 1.00 64.81 96 ARG A CA 1
ATOM 737 C C . ARG A 1 96 ? -16.452 5.957 -16.784 1.00 64.81 96 ARG A C 1
ATOM 739 O O . ARG A 1 96 ? -17.171 5.770 -17.763 1.00 64.81 96 ARG A O 1
ATOM 746 N N . GLN A 1 97 ? -15.143 6.144 -16.884 1.00 58.84 97 GLN A N 1
ATOM 747 C CA . GLN A 1 97 ? -14.410 6.088 -18.143 1.00 58.84 97 GLN A CA 1
ATOM 748 C C . GLN A 1 97 ? -13.782 4.704 -18.322 1.00 58.84 97 GLN A C 1
ATOM 750 O O . GLN A 1 97 ? -13.103 4.201 -17.428 1.00 58.84 97 GLN A O 1
ATOM 755 N N . LYS A 1 98 ? -14.025 4.065 -19.473 1.00 58.97 98 LYS A N 1
ATOM 756 C CA . LYS A 1 98 ? -13.372 2.802 -19.836 1.00 58.97 98 LYS A CA 1
ATOM 757 C C . LYS A 1 98 ? -12.032 3.117 -20.495 1.00 58.97 98 LYS A C 1
ATOM 759 O O . LYS A 1 98 ? -12.027 3.685 -21.584 1.00 58.97 98 LYS A O 1
ATOM 764 N N . THR A 1 99 ? -10.924 2.724 -19.878 1.00 58.22 99 THR A N 1
ATOM 765 C CA . THR A 1 99 ? -9.608 2.750 -20.533 1.00 58.22 99 THR A CA 1
ATOM 766 C C . THR A 1 99 ? -9.345 1.412 -21.222 1.00 58.22 99 THR A C 1
ATOM 768 O O . THR A 1 99 ? -9.480 0.347 -20.614 1.00 58.22 99 THR A O 1
ATOM 771 N N . THR A 1 100 ? -8.999 1.462 -22.508 1.00 63.50 100 THR A N 1
ATOM 772 C CA . THR A 1 100 ? -8.441 0.330 -23.257 1.00 63.50 100 THR A CA 1
ATOM 773 C C . THR A 1 100 ? -6.935 0.481 -23.304 1.00 63.50 100 THR A C 1
ATOM 775 O O . THR A 1 100 ? -6.441 1.501 -23.775 1.00 63.50 100 THR A O 1
ATOM 778 N N . HIS A 1 101 ? -6.229 -0.540 -22.837 1.00 70.62 101 HIS A N 1
ATOM 779 C CA . HIS A 1 101 ? -4.775 -0.578 -22.851 1.00 70.62 101 HIS A CA 1
ATOM 780 C C . HIS A 1 101 ? -4.288 -1.166 -24.180 1.00 70.62 101 HIS A C 1
ATOM 782 O O . HIS A 1 101 ? -4.619 -2.318 -24.466 1.00 70.62 101 HIS A O 1
ATOM 788 N N . PRO A 1 102 ? -3.571 -0.396 -25.017 1.00 74.88 102 PRO A N 1
ATOM 789 C CA . PRO A 1 102 ? -3.249 -0.794 -26.387 1.00 74.88 102 PRO A CA 1
ATOM 790 C C . PRO A 1 102 ? -2.093 -1.796 -26.488 1.00 74.88 102 PRO A C 1
ATOM 792 O O . PRO A 1 102 ? -1.911 -2.388 -27.548 1.00 74.88 102 PRO A O 1
ATOM 795 N N . PHE A 1 103 ? -1.315 -1.984 -25.420 1.00 85.81 103 PHE A N 1
ATOM 796 C CA . PHE A 1 103 ? -0.180 -2.898 -25.393 1.00 85.81 103 PHE A CA 1
ATOM 797 C C . PHE A 1 103 ? -0.084 -3.665 -24.071 1.00 85.81 103 PHE A C 1
ATOM 799 O O . PHE A 1 103 ? -0.541 -3.212 -23.016 1.00 85.81 103 PHE A O 1
ATOM 806 N N . ALA A 1 104 ? 0.556 -4.828 -24.148 1.00 88.88 104 ALA A N 1
ATOM 807 C CA . ALA A 1 104 ? 1.024 -5.595 -23.003 1.00 88.88 104 ALA A CA 1
ATOM 808 C C . ALA A 1 104 ? 2.488 -5.239 -22.715 1.00 88.88 104 ALA A C 1
ATOM 810 O O . ALA A 1 104 ? 3.237 -4.863 -23.619 1.00 88.88 104 ALA A O 1
ATOM 811 N N . TYR A 1 105 ? 2.919 -5.356 -21.464 1.00 91.81 105 TYR A N 1
ATOM 812 C CA . TYR A 1 105 ? 4.307 -5.099 -21.091 1.00 91.81 105 TYR A CA 1
ATOM 813 C C . TYR A 1 105 ? 4.744 -5.988 -19.932 1.00 91.81 105 TYR A C 1
ATOM 815 O O . TYR A 1 105 ? 3.926 -6.399 -19.108 1.00 91.81 105 TYR A O 1
ATOM 823 N N . ARG A 1 106 ? 6.047 -6.247 -19.824 1.00 93.25 106 ARG A N 1
ATOM 824 C CA . ARG A 1 106 ? 6.617 -7.035 -18.730 1.00 93.25 106 ARG A CA 1
ATOM 825 C C . ARG A 1 106 ? 8.035 -6.591 -18.402 1.00 93.25 106 ARG A C 1
ATOM 827 O O . ARG A 1 106 ? 8.824 -6.313 -19.297 1.00 93.25 106 ARG A O 1
ATOM 834 N N . ILE A 1 107 ? 8.355 -6.579 -17.115 1.00 95.75 107 ILE A N 1
ATOM 835 C CA . ILE A 1 107 ? 9.700 -6.462 -16.562 1.00 95.75 107 ILE A CA 1
ATOM 836 C C . ILE A 1 107 ? 9.992 -7.767 -15.827 1.00 95.75 107 ILE A C 1
ATOM 838 O O . ILE A 1 107 ? 9.240 -8.142 -14.935 1.00 95.75 107 ILE A O 1
ATOM 842 N N . TYR A 1 108 ? 11.038 -8.494 -16.189 1.00 94.69 108 TYR A N 1
ATOM 843 C CA . TYR A 1 108 ? 11.332 -9.800 -15.588 1.00 94.69 108 TYR A CA 1
ATOM 844 C C . TYR A 1 108 ? 12.825 -10.091 -15.605 1.00 94.69 108 TYR A C 1
ATOM 846 O O . TYR A 1 108 ? 13.567 -9.462 -16.359 1.00 94.69 108 TYR A O 1
ATOM 854 N N . ARG A 1 109 ? 13.285 -11.041 -14.784 1.00 94.25 109 ARG A N 1
ATOM 855 C CA . ARG A 1 109 ? 14.661 -11.526 -14.893 1.00 94.25 109 ARG A CA 1
ATOM 856 C C . ARG A 1 109 ? 14.807 -12.650 -15.904 1.00 94.25 109 ARG A C 1
ATOM 858 O O . ARG A 1 109 ? 14.010 -13.582 -15.943 1.00 94.25 109 ARG A O 1
ATOM 865 N N . LYS A 1 110 ? 15.875 -12.570 -16.692 1.00 92.81 110 LYS A N 1
ATOM 866 C CA . LYS A 1 110 ? 16.318 -13.615 -17.612 1.00 92.81 110 LYS A CA 1
ATOM 867 C C . LYS A 1 110 ? 17.840 -13.598 -17.687 1.00 92.81 110 LYS A C 1
ATOM 869 O O . LYS A 1 110 ? 18.431 -12.543 -17.893 1.00 92.81 110 LYS A O 1
ATOM 874 N N . ASP A 1 111 ? 18.464 -14.757 -17.485 1.00 91.38 111 ASP A N 1
ATOM 875 C CA . ASP A 1 111 ? 19.921 -14.938 -17.574 1.00 91.38 111 ASP A CA 1
ATOM 876 C C . ASP A 1 111 ? 20.716 -13.932 -16.710 1.00 91.38 111 ASP A C 1
ATOM 878 O O . ASP A 1 111 ? 21.721 -13.360 -17.124 1.00 91.38 111 ASP A O 1
ATOM 882 N N . GLY A 1 112 ? 20.218 -13.664 -15.496 1.00 90.25 112 GLY A N 1
ATOM 883 C CA . GLY A 1 112 ? 20.813 -12.716 -14.545 1.00 90.25 112 GLY A CA 1
ATOM 884 C C . GLY A 1 112 ? 20.545 -11.234 -14.842 1.00 90.25 112 GLY A C 1
ATOM 885 O O . GLY A 1 112 ? 20.798 -10.391 -13.981 1.00 90.25 112 GLY A O 1
ATOM 886 N N . LYS A 1 113 ? 19.975 -10.903 -16.004 1.00 95.38 113 LYS A N 1
ATOM 887 C CA . LYS A 1 113 ? 19.624 -9.536 -16.407 1.00 95.38 113 LYS A CA 1
ATOM 888 C C . LYS A 1 113 ? 18.146 -9.233 -16.187 1.00 95.38 113 LYS A C 1
ATOM 890 O O . LYS A 1 113 ? 17.321 -10.140 -16.124 1.00 95.38 113 LYS A O 1
ATOM 895 N N . ILE A 1 114 ? 17.810 -7.949 -16.087 1.00 97.25 114 ILE A N 1
ATOM 896 C CA . ILE A 1 114 ? 16.431 -7.454 -16.069 1.00 97.25 114 ILE A CA 1
ATOM 897 C C . ILE A 1 114 ? 16.045 -7.095 -17.501 1.00 97.25 114 ILE A C 1
ATOM 899 O O . ILE A 1 114 ? 16.710 -6.285 -18.142 1.00 97.25 114 ILE A O 1
ATOM 903 N N . VAL A 1 115 ? 14.970 -7.696 -17.992 1.00 96.94 115 VAL A N 1
ATOM 904 C CA . VAL A 1 115 ? 14.430 -7.502 -19.336 1.00 96.94 115 VAL A CA 1
ATOM 905 C C . VAL A 1 115 ? 13.142 -6.699 -19.242 1.00 96.94 115 VAL A C 1
ATOM 907 O O . VAL A 1 115 ? 12.278 -7.019 -18.429 1.00 96.94 115 VAL A O 1
ATOM 910 N N . VAL A 1 116 ? 13.012 -5.677 -20.083 1.00 97.19 116 VAL A N 1
ATOM 911 C CA . VAL A 1 116 ? 11.789 -4.898 -20.300 1.00 97.19 116 VAL A CA 1
ATOM 912 C C . VAL A 1 116 ? 11.275 -5.220 -21.690 1.00 97.19 116 VAL A C 1
ATOM 914 O O . VAL A 1 116 ? 11.991 -5.053 -22.673 1.00 97.19 116 VAL A O 1
ATOM 917 N N . GLU A 1 117 ? 10.024 -5.643 -21.781 1.00 95.50 117 GLU A N 1
ATOM 918 C CA . GLU A 1 117 ? 9.401 -6.065 -23.025 1.00 95.50 117 GLU A CA 1
ATOM 919 C C . GLU A 1 117 ? 8.041 -5.388 -23.188 1.00 95.50 117 GLU A C 1
ATOM 921 O O . GLU A 1 117 ? 7.257 -5.347 -22.241 1.00 95.50 117 GLU A O 1
ATOM 926 N N . ILE A 1 118 ? 7.748 -4.875 -24.385 1.00 94.12 118 ILE A N 1
ATOM 927 C CA . ILE A 1 118 ? 6.415 -4.377 -24.755 1.00 94.12 118 ILE A CA 1
ATOM 928 C C . ILE A 1 118 ? 5.929 -5.164 -25.962 1.00 94.12 118 ILE A C 1
ATOM 930 O O . ILE A 1 118 ? 6.666 -5.348 -26.939 1.00 94.12 118 ILE A O 1
ATOM 934 N N . ARG A 1 119 ? 4.677 -5.611 -25.899 1.00 91.81 119 ARG A N 1
ATOM 935 C CA . ARG A 1 119 ? 4.006 -6.372 -26.946 1.00 91.81 119 ARG A CA 1
ATOM 936 C C . ARG A 1 119 ? 2.796 -5.625 -27.482 1.00 91.81 119 ARG A C 1
ATOM 938 O O . ARG A 1 119 ? 2.033 -5.039 -26.723 1.00 91.81 119 ARG A O 1
ATOM 945 N N . LEU A 1 120 ? 2.626 -5.706 -28.795 1.00 89.06 120 LEU A N 1
ATOM 946 C CA . LEU A 1 120 ? 1.439 -5.258 -29.507 1.00 89.06 120 LEU A CA 1
ATOM 947 C C . LEU A 1 120 ? 0.923 -6.406 -30.374 1.00 89.06 120 LEU A C 1
ATOM 949 O O . LEU A 1 120 ? 1.643 -6.936 -31.224 1.00 89.06 120 LEU A O 1
ATOM 953 N N . ARG A 1 121 ? -0.332 -6.788 -30.161 1.00 85.00 121 ARG A N 1
ATOM 954 C CA . ARG A 1 121 ? -0.991 -7.972 -30.716 1.00 85.00 121 ARG A CA 1
ATOM 955 C C . ARG A 1 121 ? -0.150 -9.230 -30.522 1.00 85.00 121 ARG A C 1
ATOM 957 O O . ARG A 1 121 ? 0.060 -10.001 -31.459 1.00 85.00 121 ARG A O 1
ATOM 964 N N . GLY A 1 122 ? 0.405 -9.379 -29.318 1.00 83.94 122 GLY A N 1
ATOM 965 C CA . GLY A 1 122 ? 1.271 -10.500 -28.940 1.00 83.94 122 GLY A CA 1
ATOM 966 C C . GLY A 1 122 ? 2.671 -10.497 -29.570 1.00 83.94 122 GLY A C 1
ATOM 967 O O . GLY A 1 122 ? 3.464 -11.389 -29.276 1.00 83.94 122 GLY A O 1
ATOM 968 N N . LYS A 1 123 ? 3.018 -9.508 -30.404 1.00 89.44 123 LYS A N 1
ATOM 969 C CA . LYS A 1 123 ? 4.358 -9.372 -30.993 1.00 89.44 123 LYS A CA 1
ATOM 970 C C . LYS A 1 123 ? 5.200 -8.406 -30.181 1.00 89.44 123 LYS A C 1
ATOM 972 O O . LYS A 1 123 ? 4.745 -7.307 -29.884 1.00 89.44 123 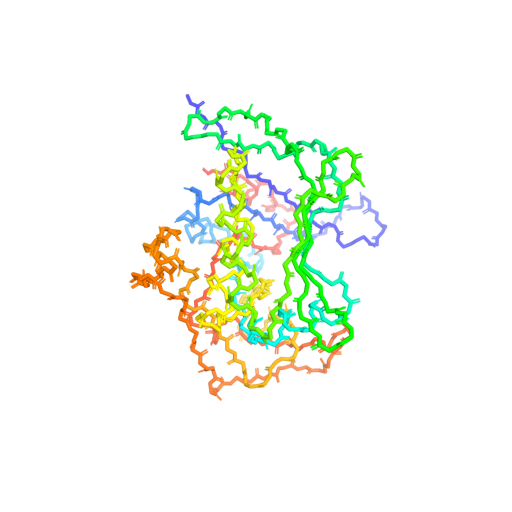LYS A O 1
ATOM 977 N N . VAL A 1 124 ? 6.440 -8.784 -29.881 1.00 93.12 124 VAL A N 1
ATOM 978 C CA . VAL A 1 124 ? 7.404 -7.894 -29.221 1.00 93.12 124 VAL A CA 1
ATOM 979 C C . VAL A 1 124 ? 7.737 -6.729 -30.148 1.00 93.12 124 VAL A C 1
ATOM 981 O O . VAL A 1 124 ? 8.253 -6.936 -31.244 1.00 93.12 124 VAL A O 1
ATOM 984 N N . ILE A 1 125 ? 7.436 -5.512 -29.702 1.00 94.50 125 ILE A N 1
ATOM 985 C CA . ILE A 1 125 ? 7.736 -4.265 -30.421 1.00 94.50 125 ILE A CA 1
ATOM 986 C C . ILE A 1 125 ? 8.854 -3.460 -29.756 1.00 94.50 125 ILE A C 1
ATOM 988 O O . ILE A 1 125 ? 9.404 -2.544 -30.362 1.00 94.50 125 ILE A O 1
ATOM 992 N N . PHE A 1 126 ? 9.196 -3.796 -28.514 1.00 96.38 126 PHE A N 1
ATOM 993 C CA . PHE A 1 126 ? 10.295 -3.190 -27.780 1.00 96.38 126 PHE A CA 1
ATOM 994 C C . PHE A 1 126 ? 10.891 -4.209 -26.814 1.00 96.38 126 PHE A C 1
ATOM 996 O O . PHE A 1 126 ? 10.152 -4.926 -26.138 1.00 96.38 126 PHE A O 1
ATOM 1003 N N . ASN A 1 127 ? 12.220 -4.252 -26.759 1.00 96.56 127 ASN A N 1
ATOM 1004 C CA . ASN A 1 127 ? 12.984 -5.073 -25.833 1.00 96.56 127 ASN A CA 1
ATOM 1005 C C . ASN A 1 127 ? 14.202 -4.275 -25.355 1.00 96.56 127 ASN A C 1
ATOM 1007 O O . ASN A 1 127 ? 14.936 -3.718 -26.173 1.00 96.56 127 ASN A O 1
ATOM 1011 N N . TYR A 1 128 ? 14.409 -4.231 -24.046 1.00 98.00 128 TYR A N 1
ATOM 1012 C CA . TYR A 1 128 ? 15.540 -3.578 -23.405 1.00 98.00 128 TYR A CA 1
ATOM 1013 C C . TYR A 1 128 ? 16.067 -4.442 -22.262 1.00 98.00 128 TYR A C 1
ATOM 1015 O O . TYR A 1 128 ? 15.313 -5.171 -21.622 1.00 98.00 128 TYR A O 1
ATOM 1023 N N . THR A 1 129 ? 17.370 -4.385 -22.002 1.00 97.50 129 THR A N 1
ATOM 1024 C CA . THR A 1 129 ? 18.017 -5.197 -20.969 1.00 97.50 129 THR A CA 1
ATOM 1025 C C . THR A 1 129 ? 18.935 -4.331 -20.117 1.00 97.50 129 THR A C 1
ATOM 1027 O O . THR A 1 129 ? 19.706 -3.539 -20.651 1.00 97.50 129 THR A O 1
ATOM 1030 N N . THR A 1 130 ? 18.865 -4.500 -18.798 1.00 97.75 130 THR A N 1
ATOM 1031 C CA . THR A 1 130 ? 19.632 -3.722 -17.816 1.00 97.75 130 THR A CA 1
ATOM 1032 C C . THR A 1 130 ? 19.948 -4.543 -16.566 1.00 97.75 130 THR A C 1
ATOM 1034 O O . THR A 1 130 ? 19.368 -5.602 -16.328 1.00 97.75 130 THR A O 1
ATOM 1037 N N . ASP A 1 131 ? 20.874 -4.046 -15.751 1.00 96.31 131 ASP A N 1
ATOM 1038 C CA . ASP A 1 131 ? 21.165 -4.563 -14.408 1.00 96.31 131 ASP A CA 1
ATOM 1039 C C . ASP A 1 131 ? 20.470 -3.747 -13.305 1.00 96.31 131 ASP A C 1
ATOM 1041 O O . ASP A 1 131 ? 20.496 -4.130 -12.134 1.00 96.31 131 ASP A O 1
ATOM 1045 N N . ASN A 1 132 ? 19.844 -2.619 -13.659 1.00 96.56 132 ASN A N 1
ATOM 1046 C CA . ASN A 1 132 ? 19.254 -1.684 -12.710 1.00 96.56 132 ASN A CA 1
ATOM 1047 C C . ASN A 1 132 ? 17.718 -1.699 -12.783 1.00 96.56 132 ASN A C 1
ATOM 1049 O O . ASN A 1 132 ? 17.109 -1.393 -13.804 1.00 96.56 132 ASN A O 1
ATOM 1053 N N . VAL A 1 133 ? 17.082 -2.016 -11.655 1.00 95.69 133 VAL A N 1
ATOM 1054 C CA . VAL A 1 133 ? 15.618 -2.073 -11.528 1.00 95.69 133 VAL A CA 1
ATOM 1055 C C . VAL A 1 133 ? 14.951 -0.716 -11.786 1.00 95.69 133 VAL A C 1
ATOM 1057 O O . VAL A 1 133 ? 13.920 -0.668 -12.451 1.00 95.69 133 VAL A O 1
ATOM 1060 N N . GLU A 1 134 ? 15.525 0.394 -11.306 1.00 96.50 134 GLU A N 1
ATOM 1061 C CA . GLU A 1 134 ? 14.962 1.728 -11.573 1.00 96.50 134 GLU A CA 1
ATOM 1062 C C . GLU A 1 134 ? 15.039 2.071 -13.058 1.00 96.50 134 GLU A C 1
ATOM 1064 O O . GLU A 1 134 ? 14.091 2.613 -13.616 1.00 96.50 134 GLU A O 1
ATOM 1069 N N . ASP A 1 135 ? 16.149 1.724 -13.704 1.00 97.56 135 ASP A N 1
ATOM 1070 C CA . ASP A 1 135 ? 16.356 1.938 -15.134 1.00 97.56 135 ASP A CA 1
ATOM 1071 C C . ASP A 1 135 ? 15.354 1.142 -15.986 1.00 97.56 135 ASP A C 1
ATOM 1073 O O . ASP A 1 135 ? 14.801 1.673 -16.949 1.00 97.56 135 ASP A O 1
ATOM 1077 N N . ALA A 1 136 ? 15.027 -0.087 -15.576 1.00 97.38 136 ALA A N 1
ATOM 1078 C CA . ALA A 1 136 ? 13.978 -0.881 -16.207 1.00 97.38 136 ALA A CA 1
ATOM 1079 C C . ALA A 1 136 ? 12.600 -0.196 -16.119 1.00 97.38 136 ALA A C 1
ATOM 1081 O O . ALA A 1 136 ? 11.889 -0.093 -17.121 1.00 97.38 136 ALA A O 1
ATOM 1082 N N . PHE A 1 137 ? 12.233 0.321 -14.941 1.00 97.12 137 PHE A N 1
ATOM 1083 C CA . PHE A 1 137 ? 10.980 1.058 -14.765 1.00 97.12 137 PHE A CA 1
ATOM 1084 C C . PHE A 1 137 ? 10.949 2.366 -15.564 1.00 97.12 137 PHE A C 1
ATOM 1086 O O . PHE A 1 137 ? 9.943 2.655 -16.212 1.00 97.12 137 PHE A O 1
ATOM 1093 N N . TRP A 1 138 ? 12.034 3.145 -15.545 1.00 97.62 138 TRP A N 1
ATOM 1094 C CA . TRP A 1 138 ? 12.129 4.387 -16.314 1.00 97.62 138 TRP A CA 1
ATOM 1095 C C . TRP A 1 138 ? 11.995 4.142 -17.808 1.00 97.62 138 TRP A C 1
ATOM 1097 O O . TRP A 1 138 ? 11.189 4.801 -18.457 1.00 97.62 138 TRP A O 1
ATOM 1107 N N . THR A 1 139 ? 12.718 3.152 -18.327 1.00 97.06 139 THR A N 1
ATOM 1108 C CA . THR A 1 139 ? 12.682 2.795 -19.746 1.00 97.06 139 THR A CA 1
ATOM 1109 C C . THR A 1 139 ? 11.266 2.428 -20.188 1.00 97.06 139 THR A C 1
ATOM 1111 O O . THR A 1 139 ? 10.808 2.851 -21.248 1.00 97.06 139 THR A O 1
ATOM 1114 N N . LEU A 1 140 ? 10.534 1.681 -19.358 1.00 95.25 140 LEU A N 1
ATOM 1115 C CA . LEU A 1 140 ? 9.150 1.331 -19.652 1.00 95.25 140 LEU A C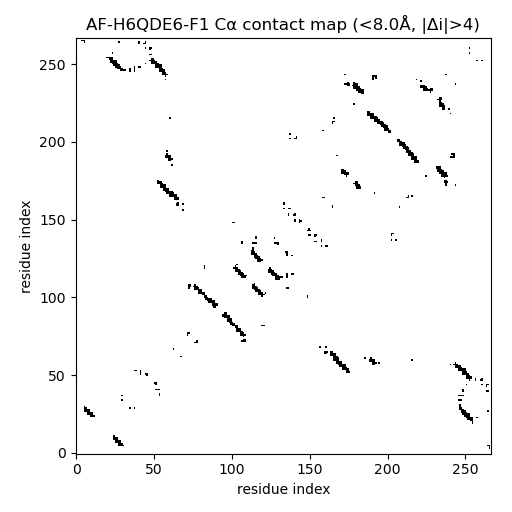A 1
ATOM 1116 C C . LEU A 1 140 ? 8.221 2.558 -19.651 1.00 95.25 140 LEU A C 1
ATOM 1118 O O . LEU A 1 140 ? 7.350 2.659 -20.511 1.00 95.25 140 LEU A O 1
ATOM 1122 N N . LEU A 1 141 ? 8.404 3.502 -18.724 1.00 94.62 141 LEU A N 1
ATOM 1123 C CA . LEU A 1 141 ? 7.605 4.733 -18.660 1.00 94.62 141 LEU A CA 1
ATOM 1124 C C . LEU A 1 141 ? 7.873 5.677 -19.833 1.00 94.62 141 LEU A C 1
ATOM 1126 O O . LEU A 1 141 ? 6.936 6.239 -20.398 1.00 94.62 141 LEU A O 1
ATOM 1130 N N . GLU A 1 142 ? 9.140 5.834 -20.210 1.00 95.31 142 GLU A N 1
ATOM 1131 C CA . GLU A 1 142 ? 9.550 6.601 -21.388 1.00 95.31 142 GLU A CA 1
ATOM 1132 C C . GLU A 1 142 ? 8.932 6.000 -22.646 1.00 95.31 142 GLU A C 1
ATOM 1134 O O . GLU A 1 142 ? 8.262 6.703 -23.406 1.00 95.31 142 GLU A O 1
ATOM 1139 N N . LYS A 1 143 ? 9.056 4.677 -22.815 1.00 94.50 143 LYS A N 1
ATOM 1140 C CA . LYS A 1 143 ? 8.502 4.006 -23.986 1.00 94.50 143 LYS A CA 1
ATOM 1141 C C . LYS A 1 143 ? 6.976 4.008 -24.002 1.00 94.50 143 LYS A C 1
ATOM 1143 O O . LYS A 1 143 ? 6.386 4.190 -25.062 1.00 94.50 143 LYS A O 1
ATOM 1148 N N . GLY A 1 144 ? 6.330 3.868 -22.846 1.00 90.31 144 GLY A N 1
ATOM 1149 C CA . GLY A 1 144 ? 4.879 4.003 -22.715 1.00 90.31 144 GLY A CA 1
ATOM 1150 C C . GLY A 1 144 ? 4.391 5.382 -23.162 1.00 90.31 144 GLY A C 1
ATOM 1151 O O . GLY A 1 144 ? 3.441 5.473 -23.937 1.00 90.31 144 GLY A O 1
ATOM 1152 N N . ARG A 1 145 ? 5.104 6.449 -22.779 1.00 89.94 145 ARG A N 1
ATOM 1153 C CA . ARG A 1 145 ? 4.797 7.814 -23.223 1.00 89.94 145 ARG A CA 1
ATOM 1154 C C . ARG A 1 145 ? 4.976 7.999 -24.729 1.00 89.94 145 ARG A C 1
ATOM 1156 O O . ARG A 1 145 ? 4.121 8.618 -25.351 1.00 89.94 145 ARG A O 1
ATOM 1163 N N . GLU A 1 146 ? 6.048 7.467 -25.319 1.00 91.69 146 GLU A N 1
ATOM 1164 C CA . GLU A 1 146 ? 6.234 7.479 -26.782 1.00 91.69 146 GLU A CA 1
ATOM 1165 C C . GLU A 1 146 ? 5.084 6.777 -27.520 1.00 91.69 146 GLU A C 1
ATOM 1167 O O . GLU A 1 146 ? 4.723 7.161 -28.631 1.00 91.69 146 GLU A O 1
ATOM 1172 N N . LEU A 1 147 ? 4.500 5.754 -26.893 1.00 89.69 147 LEU A N 1
ATOM 1173 C CA . LEU A 1 147 ? 3.370 4.984 -27.408 1.00 89.69 147 LEU A CA 1
ATOM 1174 C C . LEU A 1 147 ? 1.999 5.579 -27.032 1.00 89.69 147 LEU A C 1
ATOM 1176 O O . LEU A 1 147 ? 0.979 4.947 -27.305 1.00 89.69 147 LEU A O 1
ATOM 1180 N N . ASN A 1 148 ? 1.956 6.786 -26.453 1.00 85.88 148 ASN A N 1
ATOM 1181 C CA . ASN A 1 148 ? 0.740 7.460 -25.981 1.00 85.88 148 ASN A CA 1
ATOM 1182 C C . ASN A 1 148 ? -0.085 6.641 -24.971 1.00 85.88 148 ASN A C 1
ATOM 1184 O O . ASN A 1 148 ? -1.316 6.673 -25.001 1.00 85.88 148 ASN A O 1
ATOM 1188 N N . ASP A 1 149 ? 0.579 5.937 -24.057 1.00 82.31 149 ASP A N 1
ATOM 1189 C CA . ASP A 1 149 ? -0.070 5.255 -22.938 1.00 82.31 149 ASP A CA 1
ATOM 1190 C C . ASP A 1 149 ? 0.459 5.761 -21.592 1.00 82.31 149 ASP A C 1
ATOM 1192 O O . ASP A 1 149 ? 1.565 6.294 -21.461 1.00 82.31 149 ASP A O 1
ATOM 1196 N N . THR A 1 150 ? -0.367 5.582 -20.570 1.00 77.06 150 THR A N 1
ATOM 1197 C CA . THR A 1 150 ? -0.066 5.922 -19.186 1.00 77.06 150 THR A CA 1
ATOM 1198 C C . THR A 1 150 ? 0.051 4.648 -18.373 1.00 77.06 150 THR A C 1
ATOM 1200 O O . THR A 1 150 ? -0.854 3.818 -18.381 1.00 77.06 150 THR A O 1
ATOM 1203 N N . LEU A 1 151 ? 1.148 4.515 -17.630 1.00 85.12 151 LEU A N 1
ATOM 1204 C CA . LEU A 1 151 ? 1.452 3.326 -16.834 1.00 85.12 151 LEU A CA 1
ATOM 1205 C C . LEU A 1 151 ? 1.492 3.685 -15.337 1.00 85.12 151 LEU A C 1
ATOM 1207 O O . LEU A 1 151 ? 2.561 3.623 -14.719 1.00 85.12 151 LEU A O 1
ATOM 1211 N N . PRO A 1 152 ? 0.362 4.125 -14.741 1.00 83.12 152 PRO A N 1
ATOM 1212 C CA . PRO A 1 152 ? 0.321 4.582 -13.351 1.00 83.12 152 PRO A CA 1
ATOM 1213 C C . PRO A 1 152 ? 0.801 3.513 -12.363 1.00 83.12 152 PRO A C 1
ATOM 1215 O O . PRO A 1 152 ? 1.447 3.830 -11.369 1.00 83.12 152 PRO A O 1
ATOM 1218 N N . GLU A 1 153 ? 0.553 2.238 -12.640 1.00 85.75 153 GLU A N 1
ATOM 1219 C CA . GLU A 1 153 ? 1.032 1.120 -11.837 1.00 85.75 153 GLU A CA 1
ATOM 1220 C C . GLU A 1 153 ? 2.562 1.004 -11.844 1.00 85.75 153 GLU A C 1
ATOM 1222 O O . GLU A 1 153 ? 3.158 0.757 -10.797 1.00 85.75 153 GLU A O 1
ATOM 1227 N N . ILE A 1 154 ? 3.216 1.255 -12.981 1.00 91.94 154 ILE A N 1
ATOM 1228 C CA . ILE A 1 154 ? 4.679 1.252 -13.085 1.00 91.94 154 ILE A CA 1
ATOM 1229 C C . ILE A 1 154 ? 5.262 2.473 -12.385 1.00 91.94 154 ILE A C 1
ATOM 1231 O O . ILE A 1 154 ? 6.246 2.356 -11.655 1.00 91.94 154 ILE A O 1
ATOM 1235 N N . GLN A 1 155 ? 4.619 3.631 -12.544 1.00 91.12 155 GLN A N 1
ATOM 1236 C CA . GLN A 1 155 ? 4.987 4.844 -11.825 1.00 91.12 155 GLN A CA 1
ATOM 1237 C C . GLN A 1 155 ? 4.938 4.622 -10.305 1.00 91.12 155 GLN A C 1
ATOM 1239 O O . GLN A 1 155 ? 5.899 4.946 -9.607 1.00 91.12 155 GLN A O 1
ATOM 1244 N N . ILE A 1 156 ? 3.860 4.020 -9.789 1.00 90.06 156 ILE A N 1
ATOM 1245 C CA . ILE A 1 156 ? 3.721 3.685 -8.365 1.00 90.06 156 ILE A CA 1
ATOM 1246 C C . ILE A 1 156 ? 4.825 2.718 -7.924 1.00 90.06 156 ILE A C 1
ATOM 1248 O O . ILE A 1 156 ? 5.486 2.980 -6.919 1.00 90.06 156 ILE A O 1
ATOM 1252 N N . ARG A 1 157 ? 5.087 1.646 -8.684 1.00 92.31 157 ARG A N 1
ATOM 1253 C CA . ARG A 1 157 ? 6.138 0.661 -8.364 1.00 92.31 157 ARG A CA 1
ATOM 1254 C C . ARG A 1 157 ? 7.531 1.277 -8.308 1.00 92.31 157 ARG A C 1
ATOM 1256 O O . ARG A 1 157 ? 8.306 0.962 -7.407 1.00 92.31 157 ARG A O 1
ATOM 1263 N N . LEU A 1 158 ? 7.842 2.188 -9.223 1.00 95.44 158 LEU A N 1
ATOM 1264 C CA . LEU A 1 158 ? 9.106 2.912 -9.214 1.00 95.44 158 LEU A CA 1
ATOM 1265 C C . LEU A 1 158 ? 9.243 3.805 -7.971 1.00 95.44 158 LEU A C 1
ATOM 1267 O O . LEU A 1 158 ? 10.292 3.798 -7.330 1.00 95.44 158 LEU A O 1
ATOM 1271 N N . ILE A 1 159 ? 8.188 4.537 -7.596 1.00 93.31 159 ILE A N 1
ATOM 1272 C CA . ILE A 1 159 ? 8.176 5.357 -6.372 1.00 93.31 159 ILE A CA 1
ATOM 1273 C C . ILE A 1 159 ? 8.378 4.464 -5.135 1.00 93.31 159 ILE A C 1
ATOM 1275 O O . ILE A 1 159 ? 9.216 4.768 -4.283 1.00 93.31 159 ILE A O 1
ATOM 1279 N N . GLU A 1 160 ? 7.659 3.338 -5.060 1.00 92.12 160 GLU A N 1
ATOM 1280 C CA . GLU A 1 160 ? 7.779 2.331 -3.996 1.00 92.12 160 GLU A CA 1
ATOM 1281 C C . GLU A 1 160 ? 9.205 1.785 -3.867 1.00 92.12 160 GLU A C 1
ATOM 1283 O O . GLU A 1 160 ? 9.733 1.703 -2.756 1.00 92.12 160 GLU A O 1
ATOM 1288 N N . TYR A 1 161 ? 9.840 1.452 -4.992 1.00 94.88 161 TYR A N 1
ATOM 1289 C CA . TYR A 1 161 ? 11.199 0.916 -5.041 1.00 94.88 161 TYR A CA 1
ATOM 1290 C C . TYR A 1 161 ? 12.257 1.954 -4.641 1.00 94.88 161 TYR A C 1
ATOM 1292 O O . TYR A 1 161 ? 13.128 1.684 -3.800 1.00 94.88 161 TYR A O 1
ATOM 1300 N N . ARG A 1 162 ? 12.177 3.153 -5.237 1.00 94.94 162 ARG A N 1
ATOM 1301 C CA . ARG A 1 162 ? 13.165 4.227 -5.075 1.00 94.94 162 ARG A CA 1
ATOM 1302 C C . ARG A 1 162 ? 13.236 4.700 -3.630 1.00 94.94 162 ARG A C 1
ATOM 1304 O O . ARG A 1 162 ? 14.325 4.778 -3.064 1.00 94.94 162 ARG A O 1
ATOM 1311 N N . PHE A 1 163 ? 12.082 4.951 -3.014 1.00 92.75 163 PHE A N 1
ATOM 1312 C CA . PHE A 1 163 ? 12.005 5.415 -1.625 1.00 92.75 163 PHE A CA 1
ATOM 1313 C C . PHE A 1 163 ? 11.898 4.286 -0.601 1.00 92.75 163 PHE A C 1
ATOM 1315 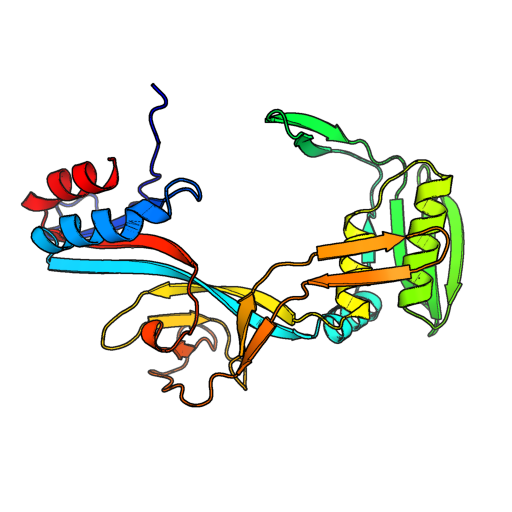O O . PHE A 1 163 ? 11.752 4.565 0.586 1.00 92.75 163 PHE A O 1
ATOM 1322 N N . ASP A 1 164 ? 11.992 3.027 -1.045 1.00 91.50 164 ASP A N 1
ATOM 1323 C CA . ASP A 1 164 ? 11.958 1.839 -0.188 1.00 91.50 164 ASP A CA 1
ATOM 1324 C C . ASP A 1 164 ? 10.767 1.867 0.787 1.00 91.50 164 ASP A C 1
ATOM 1326 O O . ASP A 1 164 ? 10.898 1.619 1.990 1.00 91.50 164 ASP A O 1
ATOM 1330 N N . MET A 1 165 ? 9.601 2.252 0.252 1.00 89.31 165 MET A N 1
ATOM 1331 C CA . MET A 1 165 ? 8.408 2.528 1.049 1.00 89.31 165 MET A CA 1
ATOM 1332 C C . MET A 1 165 ? 7.985 1.277 1.836 1.00 89.31 165 MET A C 1
ATOM 1334 O O . MET A 1 165 ? 8.248 0.147 1.407 1.00 89.31 165 MET A O 1
ATOM 1338 N N . PRO A 1 166 ? 7.328 1.425 2.997 1.00 85.06 166 PRO A N 1
ATOM 1339 C CA . PRO A 1 166 ? 6.817 0.269 3.716 1.00 85.06 166 PRO A CA 1
ATOM 1340 C C . PRO A 1 166 ? 5.718 -0.417 2.896 1.00 85.06 166 PRO A C 1
ATOM 1342 O O . PRO A 1 166 ? 4.749 0.223 2.488 1.00 85.06 166 PRO A O 1
ATOM 1345 N N . LEU A 1 167 ? 5.829 -1.733 2.703 1.00 80.88 167 LEU A N 1
ATOM 1346 C CA . LEU A 1 167 ? 4.692 -2.541 2.278 1.00 80.88 167 LEU A CA 1
ATOM 1347 C C . LEU A 1 167 ? 3.702 -2.561 3.438 1.00 80.88 167 LEU A C 1
ATOM 1349 O O . LEU A 1 167 ? 4.009 -3.083 4.517 1.00 80.88 167 LEU A O 1
ATOM 1353 N N . THR A 1 168 ? 2.531 -1.970 3.216 1.00 77.69 168 THR A N 1
ATOM 1354 C CA . THR A 1 168 ? 1.529 -1.822 4.267 1.00 77.69 168 THR A CA 1
ATOM 1355 C C . THR A 1 168 ? 0.469 -2.910 4.201 1.00 77.69 168 THR A C 1
ATOM 1357 O O . THR A 1 168 ? -0.004 -3.274 3.128 1.00 77.69 168 THR A O 1
ATOM 1360 N N . TYR A 1 169 ? 0.077 -3.414 5.364 1.00 72.81 169 TYR A N 1
ATOM 1361 C CA . TYR A 1 169 ? -1.086 -4.273 5.528 1.00 72.81 169 TYR A CA 1
ATOM 1362 C C . TYR A 1 169 ? -2.130 -3.535 6.351 1.00 72.81 169 TYR A C 1
ATOM 1364 O O . TYR A 1 169 ? -1.827 -3.030 7.435 1.00 72.81 169 TYR A O 1
ATOM 1372 N N . SER A 1 170 ? -3.350 -3.458 5.822 1.00 70.62 170 SER A N 1
ATOM 1373 C CA . SER A 1 170 ? -4.483 -2.932 6.577 1.00 70.62 170 SER A CA 1
ATOM 1374 C C . SER A 1 170 ? -5.000 -4.031 7.481 1.00 70.62 170 SER A C 1
ATOM 1376 O O . SER A 1 170 ? -5.380 -5.103 7.015 1.00 70.62 170 SER A O 1
ATOM 1378 N N . ALA A 1 171 ? -4.989 -3.765 8.775 1.00 69.56 171 ALA A N 1
ATOM 1379 C CA . ALA A 1 171 ? -5.432 -4.722 9.761 1.00 69.56 171 ALA A CA 1
ATOM 1380 C C . ALA A 1 171 ? -6.537 -4.159 10.626 1.00 69.56 171 ALA A C 1
ATOM 1382 O O . ALA A 1 171 ? -6.486 -3.005 11.049 1.00 69.56 171 ALA A O 1
ATOM 1383 N N . PHE A 1 172 ? -7.486 -5.033 10.924 1.00 69.88 172 PHE A N 1
ATOM 1384 C CA . PHE A 1 172 ? -8.660 -4.711 11.700 1.00 69.88 172 PHE A CA 1
ATOM 1385 C C . PHE A 1 172 ? -8.321 -4.619 13.192 1.00 69.88 172 PHE A C 1
ATOM 1387 O O . PHE A 1 172 ? -7.729 -5.534 13.775 1.00 69.88 172 PHE A O 1
ATOM 1394 N N . ALA A 1 173 ? -8.712 -3.509 13.805 1.00 72.38 173 ALA A N 1
ATOM 1395 C CA . ALA A 1 173 ? -8.452 -3.176 15.194 1.00 72.38 173 ALA A CA 1
ATOM 1396 C C . ALA A 1 173 ? -9.769 -2.890 15.923 1.00 72.38 173 ALA A C 1
ATOM 1398 O O . ALA A 1 173 ? -10.560 -2.058 15.474 1.00 72.38 173 ALA A O 1
ATOM 1399 N N . ILE A 1 174 ? -9.974 -3.547 17.067 1.00 71.56 174 ILE A N 1
ATOM 1400 C CA . ILE A 1 174 ? -11.050 -3.238 18.012 1.00 71.56 174 ILE A CA 1
ATOM 1401 C C . ILE A 1 174 ? -10.407 -2.935 19.377 1.00 71.56 174 ILE A C 1
ATOM 1403 O O . ILE A 1 174 ? -9.658 -3.767 19.897 1.00 71.56 174 ILE A O 1
ATOM 1407 N N . PRO A 1 175 ? -10.694 -1.785 20.007 1.00 68.94 175 PRO A N 1
ATOM 1408 C CA . PRO A 1 175 ? -10.312 -1.536 21.385 1.00 68.94 175 PRO A CA 1
ATOM 1409 C C . PRO A 1 175 ? -11.175 -2.390 22.304 1.00 68.94 175 PRO A C 1
ATOM 1411 O O . PRO A 1 175 ? -12.387 -2.190 22.418 1.00 68.94 175 PRO A O 1
ATOM 1414 N N . PHE A 1 176 ? -10.523 -3.305 23.004 1.00 64.75 176 PHE A N 1
ATOM 1415 C CA . PHE A 1 176 ? -11.015 -3.864 24.252 1.00 64.75 176 PHE A CA 1
ATOM 1416 C C . PHE A 1 176 ? -10.096 -3.313 25.341 1.00 64.75 176 PHE A C 1
ATOM 1418 O O . PHE A 1 176 ? -8.893 -3.249 25.118 1.00 64.75 176 PHE A O 1
ATOM 1425 N N . CYS A 1 177 ? -10.593 -2.969 26.531 1.00 52.50 177 CYS A N 1
ATOM 1426 C CA . CYS A 1 177 ? -9.706 -2.578 27.641 1.00 52.50 177 CYS A CA 1
ATOM 1427 C C . CYS A 1 177 ? -8.775 -3.724 28.111 1.00 52.50 177 CYS A C 1
ATOM 1429 O O . CYS A 1 177 ? -7.966 -3.501 28.999 1.00 52.50 177 CYS A O 1
ATOM 1431 N N . ASN A 1 178 ? -8.876 -4.910 27.482 1.00 47.22 178 ASN A N 1
ATOM 1432 C CA . ASN A 1 178 ? -7.955 -6.051 27.565 1.00 47.22 178 ASN A CA 1
ATOM 1433 C C . ASN A 1 178 ? -7.451 -6.541 26.164 1.00 47.22 178 ASN A C 1
ATOM 1435 O O . ASN A 1 178 ? -6.946 -7.653 26.061 1.00 47.22 178 ASN A O 1
ATOM 1439 N N . GLY A 1 179 ? -7.603 -5.714 25.108 1.00 49.44 179 GLY A N 1
ATOM 1440 C CA . GLY A 1 179 ? -6.978 -5.734 23.763 1.00 49.44 179 GLY A CA 1
ATOM 1441 C C . GLY A 1 179 ? -7.367 -6.827 22.749 1.00 49.44 179 GLY A C 1
ATOM 1442 O O . GLY A 1 179 ? -7.095 -8.000 22.982 1.00 49.44 179 GLY A O 1
ATOM 1443 N N . THR A 1 180 ? -7.901 -6.475 21.558 1.00 53.53 180 THR A N 1
ATOM 1444 C CA . THR A 1 180 ? -7.855 -7.387 20.389 1.00 53.53 180 THR A CA 1
ATOM 1445 C C . THR A 1 180 ? -7.630 -6.718 19.024 1.00 53.53 180 THR A C 1
ATOM 1447 O O . THR A 1 180 ? -8.553 -6.232 18.373 1.00 53.53 180 THR A O 1
ATOM 1450 N N . TYR A 1 181 ? -6.387 -6.760 18.550 1.00 58.38 181 TYR A N 1
ATOM 1451 C CA . TYR A 1 181 ? -5.965 -6.492 17.172 1.00 58.38 181 TYR A CA 1
ATOM 1452 C C . TYR A 1 181 ? -5.679 -7.809 16.445 1.00 58.38 181 TYR A C 1
ATOM 1454 O O . TYR A 1 181 ? -5.016 -8.667 17.013 1.00 58.38 181 TYR A O 1
ATOM 1462 N N . TYR A 1 182 ? -6.098 -7.960 15.187 1.00 59.12 182 TYR A N 1
ATOM 1463 C CA . TYR A 1 182 ? -5.779 -9.152 14.394 1.00 59.12 182 TYR A CA 1
ATOM 1464 C C . TYR A 1 182 ? -4.862 -8.795 13.226 1.00 59.12 182 TYR A C 1
ATOM 1466 O O . TYR A 1 182 ? -5.296 -8.210 12.231 1.00 59.12 182 TYR A O 1
ATOM 1474 N N . GLY A 1 183 ? -3.597 -9.202 13.310 1.00 60.00 183 GLY A N 1
ATOM 1475 C CA . GLY A 1 183 ? -2.639 -8.976 12.234 1.00 60.00 183 GLY A CA 1
ATOM 1476 C C . GLY A 1 183 ? -1.467 -9.951 12.239 1.00 60.00 183 GLY A C 1
ATOM 1477 O O . GLY A 1 183 ? -1.330 -10.766 13.156 1.00 60.00 183 GLY A O 1
ATOM 1478 N N . PRO A 1 184 ? -0.649 -9.916 11.177 1.00 61.03 184 PRO A N 1
ATOM 1479 C CA . PRO A 1 184 ? 0.520 -10.779 11.056 1.00 61.03 184 PRO A CA 1
ATOM 1480 C C . PRO A 1 184 ? 1.534 -10.511 12.176 1.00 61.03 184 PRO A C 1
ATOM 1482 O O . PRO A 1 184 ? 1.689 -9.372 12.622 1.00 61.03 184 PRO A O 1
ATOM 1485 N N . ASP A 1 185 ? 2.259 -11.552 12.599 1.00 66.38 185 ASP A N 1
ATOM 1486 C CA . ASP A 1 185 ? 3.404 -11.374 13.488 1.00 66.38 185 ASP A CA 1
ATOM 1487 C C . ASP A 1 185 ? 4.560 -10.684 12.752 1.00 66.38 185 ASP A C 1
ATOM 1489 O O . ASP A 1 185 ? 5.319 -11.323 12.024 1.00 66.38 185 ASP A O 1
ATOM 1493 N N . VAL A 1 186 ? 4.724 -9.380 12.970 1.00 67.38 186 VAL A N 1
ATOM 1494 C CA . VAL A 1 186 ? 5.897 -8.631 12.505 1.00 67.38 186 VAL A CA 1
ATOM 1495 C C . VAL A 1 186 ? 6.691 -8.043 13.667 1.00 67.38 186 VAL A C 1
ATOM 1497 O O . VAL A 1 186 ? 6.136 -7.429 14.584 1.00 67.38 186 VAL A O 1
ATOM 1500 N N . LYS A 1 187 ? 8.015 -8.249 13.627 1.00 69.88 187 LYS A N 1
ATOM 1501 C CA . LYS A 1 187 ? 8.985 -7.772 14.621 1.00 69.88 187 LYS A CA 1
ATOM 1502 C C . LYS A 1 187 ? 10.078 -6.929 13.937 1.00 69.88 187 LYS A C 1
ATOM 1504 O O . LYS A 1 187 ? 10.714 -7.432 13.014 1.00 69.88 187 LYS A O 1
ATOM 1509 N N . PRO A 1 188 ? 10.344 -5.692 14.397 1.00 73.75 188 PRO A N 1
ATOM 1510 C CA . PRO A 1 188 ? 9.551 -4.937 15.369 1.00 73.75 188 PRO A CA 1
ATOM 1511 C C . PRO A 1 188 ? 8.197 -4.506 14.775 1.00 73.75 188 PRO A C 1
ATOM 1513 O O . PRO A 1 188 ? 8.081 -4.319 13.563 1.00 73.75 188 PRO A O 1
ATOM 1516 N N . LEU A 1 189 ? 7.178 -4.320 15.621 1.00 74.88 189 LEU A N 1
ATOM 1517 C CA . LEU A 1 189 ? 5.884 -3.810 15.163 1.00 74.88 189 LEU A CA 1
ATOM 1518 C C . LEU A 1 189 ? 6.048 -2.357 14.710 1.00 74.88 189 LEU A C 1
ATOM 1520 O O . LEU A 1 189 ? 6.478 -1.503 15.489 1.00 74.88 189 LEU A O 1
ATOM 1524 N N . ARG A 1 190 ? 5.686 -2.073 13.459 1.00 81.56 190 ARG A N 1
ATOM 1525 C CA . ARG A 1 190 ? 5.726 -0.725 12.890 1.00 81.56 190 ARG A CA 1
ATOM 1526 C C . ARG A 1 190 ? 4.357 -0.327 12.373 1.00 81.56 190 ARG A C 1
ATOM 1528 O O . ARG A 1 190 ? 3.762 -1.050 11.576 1.00 81.56 190 ARG A O 1
ATOM 1535 N N . VAL A 1 191 ? 3.885 0.837 12.803 1.00 79.44 191 VAL A N 1
ATOM 1536 C CA . VAL A 1 191 ? 2.587 1.388 12.405 1.00 79.44 191 VAL A CA 1
ATOM 1537 C C . VAL A 1 191 ? 2.823 2.598 11.521 1.00 79.44 191 VAL A C 1
ATOM 1539 O O . VAL A 1 191 ? 3.547 3.515 11.903 1.00 79.44 191 VAL A O 1
ATOM 1542 N N . VAL A 1 192 ? 2.210 2.595 10.342 1.00 81.88 192 VAL A N 1
ATOM 1543 C CA . VAL A 1 192 ? 2.227 3.719 9.410 1.00 81.88 192 VAL A CA 1
ATOM 1544 C C . VAL A 1 192 ? 1.257 4.783 9.907 1.00 81.88 192 VAL A C 1
ATOM 1546 O O . VAL A 1 192 ? 0.040 4.599 9.867 1.00 81.88 192 VAL A O 1
ATOM 1549 N N . ILE A 1 193 ? 1.812 5.891 10.391 1.00 81.44 193 ILE A N 1
ATOM 1550 C CA . ILE A 1 193 ? 1.067 7.032 10.931 1.00 81.44 193 ILE A CA 1
ATOM 1551 C C . ILE A 1 193 ? 0.710 8.051 9.847 1.00 81.44 193 ILE A C 1
ATOM 1553 O O . ILE A 1 193 ? -0.229 8.827 10.009 1.00 81.44 193 ILE A O 1
ATOM 1557 N N . ASP A 1 194 ? 1.381 8.024 8.702 1.00 81.06 194 ASP A N 1
ATOM 1558 C CA . ASP A 1 194 ? 0.957 8.756 7.516 1.00 81.06 194 ASP A CA 1
ATOM 1559 C C . ASP A 1 194 ? 1.133 7.873 6.291 1.00 81.06 194 ASP A C 1
ATOM 1561 O O . ASP A 1 194 ? 2.223 7.373 6.043 1.00 81.06 194 ASP A O 1
ATOM 1565 N N . LYS A 1 195 ? 0.047 7.649 5.551 1.00 75.38 195 LYS A N 1
ATOM 1566 C CA . LYS A 1 195 ? 0.032 6.795 4.356 1.00 75.38 195 LYS A CA 1
ATOM 1567 C C . LYS A 1 195 ? 0.194 7.605 3.066 1.00 75.38 195 LYS A C 1
ATOM 1569 O O . LYS A 1 195 ? 0.199 7.019 1.988 1.00 75.38 195 LYS A O 1
ATOM 1574 N N . ARG A 1 196 ? 0.255 8.939 3.150 1.00 81.75 196 ARG A N 1
ATOM 1575 C CA . ARG A 1 196 ? 0.281 9.801 1.966 1.00 81.75 196 ARG A CA 1
ATOM 1576 C C . ARG A 1 196 ? 1.596 9.680 1.209 1.00 81.75 196 ARG A C 1
ATOM 1578 O O . ARG A 1 196 ? 2.674 9.694 1.796 1.00 81.75 196 ARG A O 1
ATOM 1585 N N . VAL A 1 197 ? 1.461 9.626 -0.110 1.00 84.50 197 VAL A N 1
ATOM 1586 C CA . VAL A 1 197 ? 2.557 9.678 -1.070 1.00 84.50 197 VAL A CA 1
ATOM 1587 C C . VAL A 1 197 ? 2.272 10.863 -1.981 1.00 84.50 197 VAL A C 1
ATOM 1589 O O . VAL A 1 197 ? 1.313 10.841 -2.746 1.00 84.50 197 VAL A O 1
ATOM 1592 N N . GLU A 1 198 ? 3.084 11.907 -1.873 1.00 87.31 198 GLU A N 1
ATOM 1593 C CA . GLU A 1 198 ? 3.002 13.095 -2.720 1.00 87.31 198 GLU A CA 1
ATOM 1594 C C . GLU A 1 198 ? 4.380 13.300 -3.341 1.00 87.31 198 GLU A C 1
ATOM 1596 O O . GLU A 1 198 ? 5.380 13.455 -2.634 1.00 87.31 198 GLU A O 1
ATOM 1601 N N . VAL A 1 199 ? 4.455 13.260 -4.668 1.00 90.12 199 VAL A N 1
ATOM 1602 C CA . VAL A 1 199 ? 5.712 13.403 -5.402 1.00 90.12 199 VAL A CA 1
ATOM 1603 C C . VAL A 1 199 ? 5.496 14.260 -6.640 1.00 90.12 199 VAL A C 1
ATOM 1605 O O . VAL A 1 199 ? 4.457 14.170 -7.288 1.00 90.12 199 VAL A O 1
ATOM 1608 N N . ASN A 1 200 ? 6.512 15.036 -7.008 1.00 90.56 200 ASN A N 1
ATOM 1609 C CA . ASN A 1 200 ? 6.618 15.563 -8.363 1.00 90.56 200 ASN A CA 1
ATOM 1610 C C . ASN A 1 200 ? 7.381 14.546 -9.213 1.00 90.56 200 ASN A C 1
ATOM 1612 O O . ASN A 1 200 ? 8.517 14.190 -8.881 1.00 90.56 200 ASN A O 1
ATOM 1616 N N . PHE A 1 201 ? 6.745 14.075 -10.282 1.00 90.00 201 PHE A N 1
ATOM 1617 C CA . PHE A 1 201 ? 7.238 12.996 -11.130 1.00 90.00 201 PHE A CA 1
ATOM 1618 C C . PHE A 1 201 ? 7.506 13.512 -12.545 1.00 90.00 201 PHE A C 1
ATOM 1620 O O . PHE A 1 201 ? 6.606 14.053 -13.181 1.00 90.00 201 PHE A O 1
ATOM 1627 N N . PHE A 1 202 ? 8.734 13.337 -13.028 1.00 91.00 202 PHE A N 1
ATOM 1628 C CA . PHE A 1 202 ? 9.194 13.849 -14.317 1.00 91.00 202 PHE A CA 1
ATOM 1629 C C . PHE A 1 202 ? 9.848 12.713 -15.109 1.00 91.00 202 PHE A C 1
ATOM 1631 O O . PHE A 1 202 ? 10.938 12.251 -14.764 1.00 91.00 202 PHE A O 1
ATOM 1638 N N . VAL A 1 203 ? 9.165 12.243 -16.156 1.00 88.25 203 VAL A N 1
ATOM 1639 C CA . VAL A 1 203 ? 9.653 11.143 -17.011 1.00 88.25 203 VAL A CA 1
ATOM 1640 C C . VAL A 1 203 ? 10.841 11.606 -17.849 1.00 88.25 203 VAL A C 1
ATOM 1642 O O . VAL A 1 203 ? 11.821 10.886 -17.964 1.00 88.25 203 VAL A O 1
ATOM 1645 N N . GLU A 1 204 ? 10.787 12.832 -18.372 1.00 87.62 204 GLU A N 1
ATOM 1646 C CA . GLU A 1 204 ? 11.740 13.397 -19.338 1.00 87.62 204 GLU A CA 1
ATOM 1647 C C . GLU A 1 204 ? 13.187 13.413 -18.841 1.00 87.62 204 GLU A C 1
ATOM 1649 O O . GLU A 1 204 ? 14.123 13.391 -19.633 1.00 87.62 204 GLU A O 1
ATOM 1654 N N . ASN A 1 205 ? 13.373 13.500 -17.528 1.00 92.75 205 ASN A N 1
ATOM 1655 C CA . ASN A 1 205 ? 14.681 13.555 -16.886 1.00 92.75 205 ASN A CA 1
ATOM 1656 C C . ASN A 1 205 ? 14.808 12.529 -15.754 1.00 92.75 205 ASN A C 1
ATOM 1658 O O . ASN A 1 205 ? 15.636 12.712 -14.858 1.00 92.75 205 ASN A O 1
ATOM 1662 N N . ARG A 1 206 ? 13.961 11.488 -15.760 1.00 95.25 206 ARG A N 1
ATOM 1663 C CA . ARG A 1 206 ? 13.981 10.383 -14.790 1.00 95.25 206 ARG A CA 1
ATOM 1664 C C . ARG A 1 206 ? 14.065 10.851 -13.332 1.00 95.25 206 ARG A C 1
ATOM 1666 O O . ARG A 1 206 ? 14.840 10.330 -12.523 1.00 95.25 206 ARG A O 1
ATOM 1673 N N . THR A 1 207 ? 13.290 11.879 -12.988 1.00 94.69 207 THR A N 1
ATOM 1674 C CA . THR A 1 207 ? 13.358 12.535 -11.678 1.00 94.69 207 THR A CA 1
ATOM 1675 C C . THR A 1 207 ? 12.072 12.351 -10.886 1.00 94.69 207 THR A C 1
ATOM 1677 O O . THR A 1 207 ? 10.969 12.587 -11.372 1.00 94.69 207 THR A O 1
ATOM 1680 N N . ILE A 1 208 ? 12.230 12.006 -9.604 1.00 94.12 208 ILE A N 1
ATOM 1681 C CA . ILE A 1 208 ? 11.146 11.989 -8.619 1.00 94.12 208 ILE A CA 1
ATOM 1682 C C . ILE A 1 208 ? 11.570 12.836 -7.429 1.00 94.12 208 ILE A C 1
ATOM 1684 O O . ILE A 1 208 ? 12.554 12.515 -6.757 1.00 94.12 208 ILE A O 1
ATOM 1688 N N . LYS A 1 209 ? 10.835 13.918 -7.167 1.00 93.31 209 LYS A N 1
ATOM 1689 C CA . LYS A 1 209 ? 11.046 14.772 -5.993 1.00 93.31 209 LYS A CA 1
ATOM 1690 C C . LYS A 1 209 ? 9.959 14.465 -4.963 1.00 93.31 209 LYS A C 1
ATOM 1692 O O . LYS A 1 209 ? 8.792 14.745 -5.250 1.00 93.31 209 LYS A O 1
ATOM 1697 N N . PRO A 1 210 ? 10.300 13.887 -3.799 1.00 91.12 210 PRO A N 1
ATOM 1698 C CA . PRO A 1 210 ? 9.311 13.627 -2.768 1.00 91.12 210 PRO A CA 1
ATOM 1699 C C . PRO A 1 210 ? 8.862 14.947 -2.137 1.00 91.12 210 PRO A C 1
ATOM 1701 O O . PRO A 1 210 ? 9.690 15.767 -1.747 1.00 91.12 210 PRO A O 1
ATOM 1704 N N . LEU A 1 211 ? 7.551 15.144 -2.048 1.00 90.38 211 LEU A N 1
ATOM 1705 C CA . LEU A 1 211 ? 6.926 16.203 -1.252 1.00 90.38 211 LEU A CA 1
ATOM 1706 C C . LEU A 1 211 ? 6.486 15.639 0.100 1.00 90.38 211 LEU A C 1
ATOM 1708 O O . LEU A 1 211 ? 6.659 16.275 1.137 1.00 90.38 211 LEU A O 1
ATOM 1712 N N . ARG A 1 212 ? 5.961 14.409 0.081 1.00 88.62 212 ARG A N 1
ATOM 1713 C CA . ARG A 1 212 ? 5.523 13.666 1.258 1.00 88.62 212 ARG A CA 1
ATOM 1714 C C . ARG A 1 212 ? 5.699 12.173 1.029 1.00 88.62 212 ARG A C 1
ATOM 1716 O O . ARG A 1 212 ? 5.286 11.653 -0.006 1.00 88.62 212 ARG A O 1
ATOM 1723 N N . LEU A 1 213 ? 6.292 11.491 2.001 1.00 87.06 213 LEU A N 1
ATOM 1724 C CA . LEU A 1 213 ? 6.443 10.039 1.996 1.00 87.06 213 LEU A CA 1
ATOM 1725 C C . LEU A 1 213 ? 5.775 9.438 3.236 1.00 87.06 213 LEU A C 1
ATOM 1727 O O . LEU A 1 213 ? 5.623 10.146 4.237 1.00 87.06 213 LEU A O 1
ATOM 1731 N N . PRO A 1 214 ? 5.399 8.149 3.193 1.00 84.62 214 PRO A N 1
ATOM 1732 C CA . PRO A 1 214 ? 4.792 7.495 4.333 1.00 84.62 214 PRO A CA 1
ATOM 1733 C C . PRO A 1 214 ? 5.732 7.472 5.536 1.00 84.62 214 PRO A C 1
ATOM 1735 O O . PRO A 1 214 ? 6.912 7.143 5.410 1.00 84.62 214 PRO A O 1
ATOM 1738 N N . GLU A 1 215 ? 5.186 7.756 6.713 1.00 84.00 215 GLU A N 1
ATOM 1739 C CA . GLU A 1 215 ? 5.923 7.715 7.972 1.00 84.00 215 GLU A CA 1
ATOM 1740 C C . GLU A 1 215 ? 5.434 6.540 8.814 1.00 84.00 215 GLU A C 1
ATOM 1742 O O . GLU A 1 215 ? 4.229 6.353 9.010 1.00 84.00 215 GLU A O 1
ATOM 1747 N N . ALA A 1 216 ? 6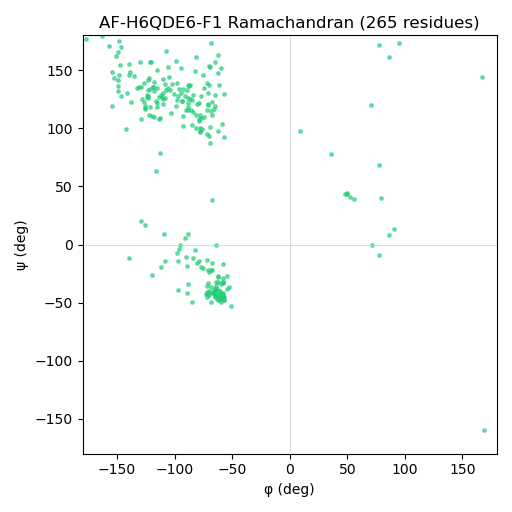.377 5.741 9.313 1.00 83.62 216 ALA A N 1
ATOM 1748 C CA . ALA A 1 216 ? 6.098 4.613 10.185 1.00 83.62 216 ALA A CA 1
ATOM 1749 C C . ALA A 1 216 ? 6.866 4.755 11.494 1.00 83.62 216 ALA A C 1
ATOM 1751 O O . ALA A 1 216 ? 8.075 4.983 11.483 1.00 83.62 216 ALA A O 1
ATOM 1752 N N . ILE A 1 217 ? 6.181 4.540 12.613 1.00 83.25 217 ILE A N 1
ATOM 1753 C CA . ILE A 1 217 ? 6.815 4.525 13.929 1.00 83.25 217 ILE A CA 1
ATOM 1754 C C . ILE A 1 217 ? 6.937 3.096 14.437 1.00 83.25 217 ILE A C 1
ATOM 1756 O O . ILE A 1 217 ? 6.068 2.254 14.199 1.00 83.25 217 ILE A O 1
ATOM 1760 N N . THR A 1 218 ? 8.033 2.821 15.136 1.00 83.06 218 THR A N 1
ATOM 1761 C CA . THR A 1 218 ? 8.224 1.541 15.818 1.00 83.06 218 THR A CA 1
ATOM 1762 C C . THR A 1 218 ? 7.532 1.591 17.171 1.00 83.06 218 THR A C 1
ATOM 1764 O O . THR A 1 218 ? 7.768 2.515 17.946 1.00 83.06 218 THR A O 1
ATOM 1767 N N . ILE A 1 219 ? 6.700 0.595 17.467 1.00 74.69 219 ILE A N 1
ATOM 1768 C CA . ILE A 1 219 ? 6.066 0.477 18.779 1.00 74.69 219 ILE A CA 1
ATOM 1769 C C . ILE A 1 219 ? 6.978 -0.356 19.675 1.00 74.69 219 ILE A C 1
ATOM 1771 O O . ILE A 1 219 ? 7.240 -1.525 19.394 1.00 74.69 219 ILE A O 1
ATOM 1775 N N . ILE A 1 220 ? 7.495 0.277 20.727 1.00 67.62 220 ILE A N 1
ATOM 1776 C CA . ILE A 1 220 ? 8.530 -0.297 21.598 1.00 67.62 220 ILE A CA 1
ATOM 1777 C C . ILE A 1 220 ? 7.900 -1.101 22.749 1.00 67.62 220 ILE A C 1
ATOM 1779 O O . ILE A 1 220 ? 8.414 -2.154 23.111 1.00 67.62 220 ILE A O 1
ATOM 1783 N N . ASN A 1 221 ? 6.740 -0.669 23.259 1.00 64.31 221 ASN A N 1
ATOM 1784 C CA . ASN A 1 221 ? 6.046 -1.295 24.389 1.00 64.31 221 ASN A CA 1
ATOM 1785 C C . ASN A 1 221 ? 4.725 -1.922 23.934 1.00 64.31 221 ASN A C 1
ATOM 1787 O O . ASN A 1 221 ? 3.659 -1.336 24.103 1.00 64.31 221 ASN A O 1
ATOM 1791 N N . VAL A 1 222 ? 4.800 -3.106 23.324 1.00 62.41 222 VAL A N 1
ATOM 1792 C CA . VAL A 1 222 ? 3.611 -3.868 22.923 1.00 62.41 222 VAL A CA 1
ATOM 1793 C C . VAL A 1 222 ? 3.507 -5.130 23.757 1.00 62.41 222 VAL A C 1
ATOM 1795 O O . VAL A 1 222 ? 4.260 -6.081 23.546 1.00 62.41 222 VAL A O 1
ATOM 1798 N N . THR A 1 223 ? 2.530 -5.169 24.659 1.00 59.62 223 THR A N 1
ATOM 1799 C CA . THR A 1 223 ? 2.118 -6.422 25.290 1.00 59.62 223 THR A CA 1
ATOM 1800 C C . THR A 1 223 ? 1.317 -7.217 24.269 1.00 59.62 223 THR A C 1
ATOM 1802 O O . THR A 1 223 ? 0.214 -6.832 23.883 1.00 59.62 223 THR A O 1
ATOM 1805 N N . ARG A 1 224 ? 1.896 -8.315 23.789 1.00 61.66 224 ARG A N 1
ATOM 1806 C CA . ARG A 1 224 ? 1.194 -9.280 22.943 1.00 61.66 224 ARG A CA 1
ATOM 1807 C C . ARG A 1 224 ? 0.458 -10.251 23.850 1.00 61.66 224 ARG A C 1
ATOM 1809 O O . ARG A 1 224 ? 1.078 -10.847 24.726 1.00 61.66 224 ARG A O 1
ATOM 1816 N N . ILE A 1 225 ? -0.848 -10.372 23.662 1.00 54.66 225 ILE A N 1
ATOM 1817 C CA . ILE A 1 225 ? -1.714 -11.168 24.533 1.00 54.66 225 ILE A CA 1
ATOM 1818 C C . ILE A 1 225 ? -2.149 -12.423 23.765 1.00 54.66 225 ILE A C 1
ATOM 1820 O O . ILE A 1 225 ? -2.477 -12.342 22.586 1.00 54.66 225 ILE A O 1
ATOM 1824 N N . GLY A 1 226 ? -2.150 -13.580 24.432 1.00 51.28 226 GLY A N 1
ATOM 1825 C CA . GLY A 1 226 ? -2.670 -14.845 23.896 1.00 51.28 226 GLY A CA 1
ATOM 1826 C C . GLY A 1 226 ? -1.690 -15.682 23.061 1.00 51.28 226 GLY A C 1
ATOM 1827 O O . GLY A 1 226 ? -0.664 -15.201 22.574 1.00 51.28 226 GLY A O 1
ATOM 1828 N N . GLU A 1 227 ? -2.026 -16.967 22.905 1.00 48.62 227 GLU A N 1
ATOM 1829 C CA . GLU A 1 227 ? -1.380 -17.874 21.948 1.00 48.62 227 GLU A CA 1
ATOM 1830 C C . GLU A 1 227 ? -1.585 -17.375 20.508 1.00 48.62 227 GLU A C 1
ATOM 1832 O O . GLU A 1 227 ? -2.449 -16.537 20.246 1.00 48.62 227 GLU A O 1
ATOM 1837 N N . ALA A 1 228 ? -0.794 -17.870 19.555 1.00 52.97 228 ALA A N 1
ATOM 1838 C CA . ALA A 1 228 ? -1.015 -17.577 18.143 1.00 52.97 228 ALA A CA 1
ATOM 1839 C C . ALA A 1 228 ? -2.423 -18.041 17.723 1.00 52.97 228 ALA A C 1
ATOM 1841 O O . ALA A 1 228 ? -2.669 -19.230 17.531 1.00 52.97 228 ALA A O 1
ATOM 1842 N N . TRP A 1 229 ? -3.355 -17.104 17.570 1.00 42.56 229 TRP A N 1
ATOM 1843 C CA . TRP A 1 229 ? -4.702 -17.399 17.098 1.00 42.56 229 TRP A CA 1
ATOM 1844 C C . TRP A 1 229 ? -4.658 -17.680 15.595 1.00 42.56 229 TRP A C 1
ATOM 1846 O O . TRP A 1 229 ? -4.009 -16.949 14.848 1.00 42.56 229 TRP A O 1
ATOM 1856 N N . LEU A 1 230 ? -5.354 -18.740 15.162 1.00 43.25 230 LEU A N 1
ATOM 1857 C CA . LEU A 1 230 ? -5.601 -19.108 13.758 1.00 43.25 230 LEU A CA 1
ATOM 1858 C C . LEU A 1 230 ? -4.416 -18.810 12.814 1.00 43.25 230 LEU A C 1
ATOM 1860 O O . LEU A 1 230 ? -4.423 -17.835 12.060 1.00 43.25 230 LEU A O 1
ATOM 1864 N N . GLY A 1 231 ? -3.400 -19.677 12.842 1.00 51.06 231 GLY A N 1
ATOM 1865 C CA . GLY A 1 231 ? -2.323 -19.671 11.846 1.00 51.06 231 GLY A CA 1
ATOM 1866 C C . GLY A 1 231 ? -1.236 -18.612 12.059 1.00 51.06 231 GLY A C 1
ATOM 1867 O O . GLY A 1 231 ? -0.771 -18.023 11.086 1.00 51.06 231 GLY A O 1
ATOM 1868 N N . GLY A 1 232 ? -0.818 -18.358 13.305 1.00 55.31 232 GLY A N 1
ATOM 1869 C CA . GLY A 1 232 ? 0.343 -17.495 13.581 1.00 55.31 232 GLY A CA 1
ATOM 1870 C C . GLY A 1 232 ? 0.030 -16.006 13.763 1.00 55.31 232 GLY A C 1
ATOM 1871 O O . GLY A 1 232 ? 0.946 -15.187 13.718 1.00 55.31 232 GLY A O 1
ATOM 1872 N N . ARG A 1 233 ? -1.243 -15.619 13.934 1.00 58.75 233 ARG A N 1
ATOM 1873 C CA . ARG A 1 233 ? -1.628 -14.218 14.168 1.00 58.75 233 ARG A CA 1
ATOM 1874 C C . ARG A 1 233 ? -1.597 -13.914 15.662 1.00 58.75 233 ARG A C 1
ATOM 1876 O O . ARG A 1 233 ? -2.059 -14.717 16.470 1.00 58.75 233 ARG A O 1
ATOM 1883 N N . HIS A 1 234 ? -1.069 -12.750 16.029 1.00 57.34 234 HIS A N 1
ATOM 1884 C CA . HIS A 1 234 ? -1.048 -12.303 17.421 1.00 57.34 234 HIS A CA 1
ATOM 1885 C C . HIS A 1 234 ? -2.062 -11.208 17.675 1.00 57.34 234 HIS A C 1
ATOM 1887 O O . HIS A 1 234 ? -2.379 -10.410 16.790 1.00 57.34 234 HIS A O 1
ATOM 1893 N N . VAL A 1 235 ? -2.487 -11.160 18.934 1.00 58.97 235 VAL A N 1
ATOM 1894 C CA . VAL A 1 235 ? -3.344 -10.118 19.453 1.00 58.97 235 VAL A CA 1
ATOM 1895 C C . VAL A 1 235 ? -2.517 -9.004 20.096 1.00 58.97 235 VAL A C 1
ATOM 1897 O O . VAL A 1 235 ? -1.705 -9.240 20.992 1.00 58.97 235 VAL A O 1
ATOM 1900 N N . ILE A 1 236 ? -2.718 -7.779 19.608 1.00 61.06 236 ILE A N 1
ATOM 1901 C CA . ILE A 1 236 ? -2.118 -6.542 20.132 1.00 61.06 236 ILE A CA 1
ATOM 1902 C C . ILE A 1 236 ? -3.232 -5.639 20.681 1.00 61.06 236 ILE A C 1
ATOM 1904 O O . ILE A 1 236 ? -4.366 -5.674 20.207 1.00 61.06 236 ILE A O 1
ATOM 1908 N N . ASP A 1 237 ? -2.943 -4.825 21.690 1.00 64.88 237 ASP A N 1
ATOM 1909 C CA . ASP A 1 237 ? -3.895 -3.816 22.142 1.00 64.88 237 ASP A CA 1
ATOM 1910 C C . ASP A 1 237 ? -4.030 -2.686 21.102 1.00 64.88 237 ASP A C 1
ATOM 1912 O O . ASP A 1 237 ? -3.059 -1.994 20.789 1.00 64.88 237 ASP A O 1
ATOM 1916 N N . ALA A 1 238 ? -5.239 -2.479 20.570 1.00 65.81 238 ALA A N 1
ATOM 1917 C CA . ALA A 1 238 ? -5.528 -1.381 19.649 1.00 65.81 238 ALA A CA 1
ATOM 1918 C C . ALA A 1 238 ? -5.315 0.002 20.296 1.00 65.81 238 ALA A C 1
ATOM 1920 O O . ALA A 1 238 ? -4.985 0.949 19.585 1.00 65.81 238 ALA A O 1
ATOM 1921 N N . CYS A 1 239 ? -5.445 0.121 21.623 1.00 68.12 239 CYS A N 1
ATOM 1922 C CA . CYS A 1 239 ? -5.142 1.347 22.368 1.00 68.12 239 CYS A CA 1
ATOM 1923 C C . CYS A 1 239 ? -3.641 1.674 22.381 1.00 68.12 239 CYS A C 1
ATOM 1925 O O . CYS A 1 239 ? -3.271 2.832 22.555 1.00 68.12 239 CYS A O 1
ATOM 1927 N N . ALA A 1 240 ? -2.774 0.680 22.163 1.00 66.12 240 ALA A N 1
ATOM 1928 C CA . ALA A 1 240 ? -1.333 0.884 22.038 1.00 66.12 240 ALA A CA 1
ATOM 1929 C C . ALA A 1 240 ? -0.916 1.336 20.626 1.00 66.12 240 ALA A C 1
ATOM 1931 O O . ALA A 1 240 ? 0.263 1.610 20.386 1.00 66.12 240 ALA A O 1
ATOM 1932 N N . LEU A 1 241 ? -1.856 1.403 19.673 1.00 72.50 241 LEU A N 1
ATOM 1933 C CA . LEU A 1 241 ? -1.574 1.843 18.313 1.00 72.50 241 LEU A CA 1
ATOM 1934 C C . LEU A 1 241 ? -1.721 3.375 18.215 1.00 72.50 241 LEU A C 1
ATOM 1936 O O . LEU A 1 241 ? -2.776 3.920 18.529 1.00 72.50 241 LEU A O 1
ATOM 1940 N N . PRO A 1 242 ? -0.695 4.085 17.717 1.00 70.69 242 PRO A N 1
ATOM 1941 C CA . PRO A 1 242 ? -0.631 5.551 17.686 1.00 70.69 242 PRO A CA 1
ATOM 1942 C C . PRO A 1 242 ? -1.653 6.180 16.732 1.00 70.69 242 PRO A C 1
ATOM 1944 O O . PRO A 1 242 ? -1.968 7.363 16.844 1.00 70.69 242 PRO A O 1
ATOM 1947 N N . LYS A 1 243 ? -2.134 5.411 15.746 1.00 75.31 243 LYS A N 1
ATOM 1948 C CA . LYS A 1 243 ? -3.088 5.876 14.746 1.00 75.31 243 LYS A CA 1
ATOM 1949 C C . LYS A 1 243 ? -3.894 4.710 14.193 1.00 75.31 243 LYS A C 1
ATOM 1951 O O . LYS A 1 243 ? -3.338 3.796 13.583 1.00 75.31 243 LYS A O 1
ATOM 1956 N N . VAL A 1 244 ? -5.206 4.775 14.391 1.00 77.75 244 VAL A N 1
ATOM 1957 C CA . VAL A 1 244 ? -6.172 3.831 13.829 1.00 77.75 244 VAL A CA 1
ATOM 1958 C C . VAL A 1 244 ? -7.257 4.623 13.114 1.00 77.75 244 VAL A C 1
ATOM 1960 O O . VAL A 1 244 ? -7.879 5.511 13.698 1.00 77.75 244 VAL A O 1
ATOM 1963 N N . ASP A 1 245 ? -7.473 4.304 11.842 1.00 82.38 245 ASP A N 1
ATOM 1964 C CA . ASP A 1 245 ? -8.510 4.924 11.029 1.00 82.38 245 ASP A CA 1
ATOM 1965 C C . ASP A 1 245 ? -9.850 4.284 11.419 1.00 82.38 245 ASP A C 1
ATOM 1967 O O . ASP A 1 245 ? -10.166 3.178 10.973 1.00 82.38 245 ASP A O 1
ATOM 1971 N N . LYS A 1 246 ? -10.628 4.941 12.292 1.00 85.81 246 LYS A N 1
ATOM 1972 C CA . LYS A 1 246 ? -11.946 4.438 12.714 1.00 85.81 246 LYS A CA 1
ATOM 1973 C C . LYS A 1 246 ? -12.838 4.225 11.489 1.00 85.81 246 LYS A C 1
ATOM 1975 O O . LYS A 1 246 ? -12.988 5.107 10.645 1.00 85.81 246 LYS A O 1
ATOM 1980 N N . ARG A 1 247 ? -13.433 3.039 11.406 1.00 85.19 247 ARG A N 1
ATOM 1981 C CA . ARG A 1 247 ? -14.323 2.607 10.323 1.00 85.19 247 ARG A CA 1
ATOM 1982 C C . ARG A 1 247 ? -15.761 2.440 10.776 1.00 85.19 247 ARG A C 1
ATOM 1984 O O . ARG A 1 247 ? -16.652 2.446 9.932 1.00 85.19 247 ARG A O 1
ATOM 1991 N N . GLY A 1 248 ? -16.006 2.307 12.076 1.00 86.75 248 GLY A N 1
ATOM 1992 C CA . GLY A 1 248 ? -17.367 2.211 12.567 1.00 86.75 248 GLY A CA 1
ATOM 1993 C C . GLY A 1 248 ? -17.499 1.799 14.019 1.00 86.75 248 GLY A C 1
ATOM 1994 O O . GLY A 1 248 ? -16.563 1.937 14.807 1.00 86.75 248 GLY A O 1
ATOM 1995 N N . VAL A 1 249 ? -18.691 1.307 14.353 1.00 87.12 249 VAL A N 1
ATOM 1996 C CA . VAL A 1 249 ? -19.093 0.904 15.704 1.00 87.12 249 VAL A CA 1
ATOM 1997 C C . VAL A 1 249 ? -19.437 -0.580 15.722 1.00 87.12 249 VAL A C 1
ATOM 1999 O O . VAL A 1 249 ? -20.143 -1.077 14.843 1.00 87.12 249 VAL A O 1
ATOM 2002 N N . ILE A 1 250 ? -18.952 -1.274 16.746 1.00 87.19 250 ILE A N 1
ATOM 2003 C CA . ILE A 1 250 ? -19.297 -2.656 17.071 1.00 87.19 250 ILE A CA 1
ATOM 2004 C C . ILE A 1 250 ? -19.941 -2.699 18.457 1.00 87.19 250 ILE A C 1
ATOM 2006 O O . ILE A 1 250 ? -19.464 -2.042 19.381 1.00 87.19 250 ILE A O 1
ATOM 2010 N N . ALA A 1 251 ? -21.032 -3.446 18.618 1.00 86.62 251 ALA A N 1
ATOM 2011 C CA . ALA A 1 251 ? -21.761 -3.507 19.881 1.00 86.62 251 ALA A CA 1
ATOM 2012 C C . ALA A 1 251 ? -22.417 -4.867 20.136 1.00 86.62 251 ALA A C 1
ATOM 2014 O O . ALA A 1 251 ? -22.909 -5.512 19.214 1.00 86.62 251 ALA A O 1
ATOM 2015 N N . LEU A 1 252 ? -22.467 -5.266 21.406 1.00 86.50 252 LEU A N 1
ATOM 2016 C CA . LEU A 1 252 ? -23.298 -6.352 21.919 1.00 86.50 252 LEU A CA 1
ATOM 2017 C C . LEU A 1 252 ? -24.553 -5.746 22.548 1.00 86.50 252 LEU A C 1
ATOM 2019 O O . LEU A 1 252 ? -24.473 -4.961 23.495 1.00 86.50 252 LEU A O 1
ATOM 2023 N N . VAL A 1 253 ? -25.715 -6.096 22.006 1.00 86.69 253 VAL A N 1
ATOM 2024 C CA . VAL A 1 253 ? -26.987 -5.426 22.301 1.00 86.69 253 VAL A CA 1
ATOM 2025 C C . VAL A 1 253 ? -28.039 -6.459 22.678 1.00 86.69 253 VAL A C 1
ATOM 2027 O O . VAL A 1 253 ? -28.167 -7.481 22.005 1.00 86.69 253 VAL A O 1
ATOM 2030 N N . SER A 1 254 ? -28.812 -6.199 23.732 1.00 89.00 254 SER A N 1
ATOM 2031 C CA . SER A 1 254 ? -29.959 -7.040 24.072 1.00 89.00 254 SER A CA 1
ATOM 2032 C C . SER A 1 254 ? -31.086 -6.870 23.053 1.00 89.00 254 SER A C 1
ATOM 2034 O O . SER A 1 254 ? -31.232 -5.834 22.398 1.00 89.00 254 SER A O 1
ATOM 2036 N N . ARG A 1 255 ? -31.918 -7.898 22.912 1.00 85.38 255 ARG A N 1
ATOM 2037 C CA . ARG A 1 255 ? -32.990 -7.922 21.910 1.00 85.38 255 ARG A CA 1
ATOM 2038 C C . ARG A 1 255 ? -33.950 -6.726 21.968 1.00 85.38 255 ARG A C 1
ATOM 2040 O O . ARG A 1 255 ? -34.361 -6.233 20.921 1.00 85.38 255 ARG A O 1
ATOM 2047 N N . ASP A 1 256 ? -34.294 -6.246 23.159 1.00 90.19 256 ASP A N 1
ATOM 2048 C CA . ASP A 1 256 ? -35.189 -5.099 23.376 1.00 90.19 256 ASP A CA 1
ATOM 2049 C C . ASP A 1 256 ? -34.566 -3.754 22.955 1.00 90.19 256 ASP A C 1
ATOM 2051 O O . ASP A 1 256 ? -35.282 -2.811 22.609 1.00 90.19 256 ASP A O 1
ATOM 2055 N N . LYS A 1 257 ? -33.231 -3.675 22.922 1.00 91.25 257 LYS A N 1
ATOM 2056 C CA . LYS A 1 257 ? -32.471 -2.469 22.569 1.00 91.25 257 LYS A CA 1
ATOM 2057 C C . LYS A 1 257 ? -32.020 -2.426 21.113 1.00 91.25 257 LYS A C 1
ATOM 2059 O O . LYS A 1 257 ? -31.671 -1.350 20.626 1.00 91.25 257 LYS A O 1
ATOM 2064 N N . LEU A 1 258 ? -32.086 -3.551 20.395 1.00 86.75 258 LEU A N 1
ATOM 2065 C CA . LEU A 1 258 ? -31.587 -3.687 19.022 1.00 86.75 258 LEU A CA 1
ATOM 2066 C C . LEU A 1 258 ? -32.113 -2.591 18.082 1.00 86.75 258 LEU A C 1
ATOM 2068 O O . LEU A 1 258 ? -31.326 -1.874 17.471 1.00 86.75 258 LEU A O 1
ATOM 2072 N N . ASN A 1 259 ? -33.434 -2.396 18.021 1.00 87.12 259 ASN A N 1
ATOM 2073 C CA . ASN A 1 259 ? -34.045 -1.397 17.134 1.00 87.12 259 ASN A CA 1
ATOM 2074 C C . ASN A 1 259 ? -33.621 0.038 17.468 1.00 87.12 259 ASN A C 1
ATOM 2076 O O . ASN A 1 259 ? -33.544 0.888 16.583 1.00 87.12 259 ASN A O 1
ATOM 2080 N N . LYS A 1 260 ? -33.367 0.326 18.748 1.00 91.31 260 LYS A N 1
ATOM 2081 C CA . LYS A 1 260 ? -32.915 1.648 19.178 1.00 91.31 260 LYS A CA 1
ATOM 2082 C C . LYS A 1 260 ? -31.467 1.886 18.753 1.00 91.31 260 LYS A C 1
ATOM 2084 O O . LYS A 1 260 ? -31.177 2.952 18.223 1.00 91.31 260 LYS A O 1
ATOM 2089 N N . VAL A 1 261 ? -30.598 0.885 18.914 1.00 88.19 261 VAL A N 1
ATOM 2090 C CA . VAL A 1 261 ? -29.197 0.943 18.465 1.00 88.19 261 VAL A CA 1
ATOM 2091 C C . VAL A 1 261 ? -29.098 1.076 16.945 1.00 88.19 261 VAL A C 1
ATOM 2093 O O . VAL A 1 261 ? -28.357 1.929 16.468 1.00 88.19 261 VAL A O 1
ATOM 2096 N N . VAL A 1 262 ? -29.891 0.319 16.179 1.00 87.44 262 VAL A N 1
ATOM 2097 C CA . VAL A 1 262 ? -29.939 0.444 14.710 1.00 87.44 262 VAL A CA 1
ATOM 2098 C C . VAL A 1 262 ? -30.308 1.872 14.295 1.00 87.44 262 VAL A C 1
ATOM 2100 O O . VAL A 1 262 ? -29.581 2.487 13.524 1.00 87.44 262 VAL A O 1
ATOM 2103 N N . LYS A 1 263 ? -31.348 2.461 14.900 1.00 85.81 263 LYS A N 1
ATOM 2104 C CA . LYS A 1 263 ? -31.752 3.850 14.616 1.00 85.81 263 LYS A CA 1
ATOM 2105 C C . LYS A 1 263 ? -30.698 4.899 14.971 1.00 85.81 263 LYS A C 1
ATOM 2107 O O . LYS A 1 263 ? -30.722 5.977 14.389 1.00 85.81 263 LYS A O 1
ATOM 2112 N N . ILE A 1 264 ? -29.838 4.639 15.956 1.00 86.38 264 ILE A N 1
ATOM 2113 C CA . ILE A 1 264 ? -28.708 5.525 16.278 1.00 86.38 264 ILE A CA 1
ATOM 2114 C C . ILE A 1 264 ? -27.659 5.446 15.163 1.00 86.38 264 ILE A C 1
ATOM 2116 O O . ILE A 1 264 ? -27.157 6.475 14.732 1.00 86.38 264 ILE A O 1
ATOM 2120 N N . LEU A 1 265 ? -27.354 4.236 14.685 1.00 84.69 265 LEU A N 1
ATOM 2121 C CA . LEU A 1 265 ? -26.300 3.974 13.699 1.00 84.69 265 LEU A CA 1
ATOM 2122 C C . LEU A 1 265 ? -26.685 4.341 12.255 1.00 84.69 265 LEU A C 1
ATOM 2124 O O . LEU A 1 265 ? -25.802 4.498 11.419 1.00 84.69 265 LEU A O 1
ATOM 2128 N N . GLU A 1 266 ? -27.979 4.472 11.959 1.00 80.75 266 GLU A N 1
ATOM 2129 C CA . GLU A 1 266 ? -28.499 4.910 10.653 1.00 80.75 266 GLU A CA 1
ATOM 2130 C C . GLU A 1 266 ? -28.549 6.441 10.472 1.00 80.75 266 GLU A C 1
ATOM 2132 O O . GLU A 1 266 ? -28.804 6.906 9.360 1.00 80.75 266 GLU A O 1
ATOM 2137 N N . ARG A 1 267 ? -28.358 7.221 11.544 1.00 69.31 267 ARG A N 1
ATOM 2138 C CA . ARG A 1 267 ? -28.395 8.697 11.524 1.00 69.31 267 ARG A CA 1
ATOM 2139 C C . ARG A 1 267 ? -27.077 9.306 11.062 1.00 69.31 267 ARG A C 1
ATOM 2141 O O . ARG A 1 267 ? -27.156 10.328 10.345 1.00 69.31 267 ARG A O 1
#

Solvent-accessible surface area (backbone atoms only — not comparable to full-atom values): 15327 Å² total; per-residue (Å²): 137,84,83,71,82,51,59,65,50,71,68,70,82,84,70,91,69,98,62,90,53,68,60,44,62,46,35,40,44,45,58,82,94,46,42,86,47,40,65,61,42,44,62,58,38,52,77,62,32,83,41,64,36,55,29,21,40,30,38,30,41,71,46,48,27,40,62,53,51,52,49,36,28,71,76,76,31,52,69,42,91,58,70,57,80,64,56,68,46,64,46,100,86,70,48,77,42,76,47,74,49,84,50,20,36,37,35,30,60,56,96,92,30,39,36,34,40,32,25,48,94,85,39,79,78,43,78,49,76,40,90,46,72,66,57,47,46,46,52,52,53,50,51,31,48,77,70,76,46,84,58,66,69,56,54,50,51,43,53,32,42,75,69,44,32,63,38,68,44,82,26,56,28,30,59,44,104,83,36,43,20,56,43,79,76,49,86,76,42,28,40,38,71,36,85,55,76,38,66,52,78,41,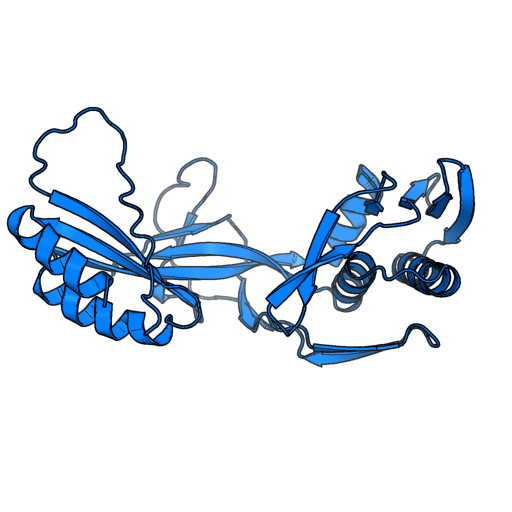73,94,74,75,40,75,47,80,78,39,68,64,42,67,47,74,61,85,85,72,71,71,50,79,70,65,47,89,88,58,23,41,27,35,39,37,81,75,49,97,51,62,52,63,38,24,39,37,31,38,24,38,57,91,37,42,70,58,45,51,60,54,66,58,107

Nearest PDB structures (foldseek):
  6d7k-assembly1_D  TM=7.835E-01  e=1.168E+00  Methylosinus sporium
  6d7k-assembly1_H  TM=6.822E-01  e=2.951E+00  Methylosinus sporium
  7dzl-assembly1_B  TM=3.300E-01  e=1.711E+00  Homo sapiens
  5l8o-assembly1_A  TM=3.298E-01  e=9.786E+00  Homo sapiens

Sequence (267 aa):
MKTAAAFIGLAFTSFASQAKADRYLVIAHFPPHLAGSIDKALEEVKKEAQWSSWFGDAGLALKKQRGEINKALEEWGIGRDEEGPLSVVVNERGERQKTTHPFAYRIYRKDGKIVVEIRLRGKVIFNYTTDNVEDAFWTLLEKGRELNDTLPEIQIRLIEYRFDMPLTYSAFAIP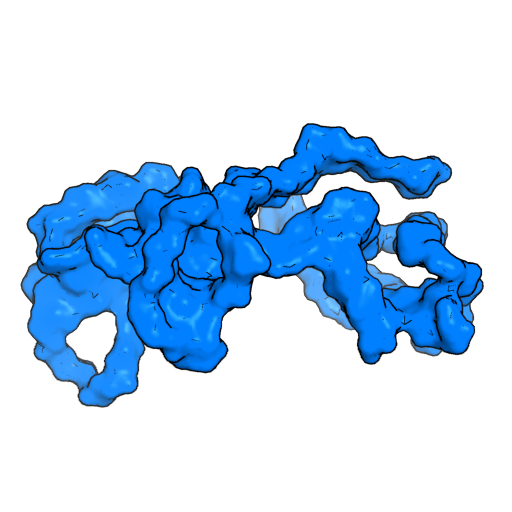FCNGTYYGPDVKPLRVVIDKRVEVNFFVENRTIKPLRLPEAITIINVTRIGEAWLGGRHVIDACALPKVDKRGVIALVSRDKLNKVVKILER

Mean predicted aligned error: 11.79 Å

Foldseek 3Di:
DDQDDFPWPQPPPDDDDPDQDQKGKTWTFDDPVCLVCFVVLQVQLVVFFPDKWFKFWWKWQFFFLQVVQVVCQAPPWDWFADFDWDPQDQPPVRDTDIDGDQWIWTWHDDPQWTWTFIDGPNHTPDIDIHNDPLVSLLVNQVVCVVVVHDDVVSVVSSLSNVVRAGPIDIWMFTADVVFFTWDADGPQIKTFPACDWDWDADSPVSDIHTPDGIDIDGQPDWDWDDDQPDPHIIITHPVSHPDTSGGHMIGMGGPVSVVVSVVSSSD

Secondary structure (DSSP, 8-state):
------EEE-----SS-----SEEEEEEEPPGGGGGGHHHHHHHHTTT-SEEEEEEEEEEEEEEHHHHHHHHHHHT-EEE-S----EEEE-TTS-EEEE----EEEEEEETTEEEEEEEETTEEEEEEEES-HHHHHHHHHHHHHHTT---HHHHHHHHHHHTT-EEEEEEEEE--TT-EEEEE--SS-EEEEE---EEEEETTTTEEEEEE--EEEE-S---EEEEEETTTEEEE-GGG-S--EEEEEEEEEETTTHHHHHHHHT-

Radius of gyration: 23.72 Å; Cα contacts (8 Å, |Δi|>4): 507; chains: 1; bounding box: 56×39×59 Å